Protein AF-A0A0U2Z1P7-F1 (afdb_monomer_lite)

Foldseek 3Di:
DDDPPPDPPVVVVVVVVVVVVVVVVVVVVLVVCCVVVPPDPDPCVVVVVVVVVVCCVVVVVVVVVVVVVVVVVVVVVVVVVVVVVVVVVVVVVVVVLLVVLVVVLVVQLVCVVVVNHLLNVLLVQLVCQQQDWDWFFDPDPDDDRDTDIDGNLRCLQDPVSVVRCVVVPLEDQPDDPDDDDDDDDDDPRHSLVSNLVSLVSLLVSLVSCLVSVPACVSCVVSLVSLVVVCCVAAVDPPHHPSNNVSCVNRRPSVVSSCCSSVVRDNHD

Structure (mmCIF, N/CA/C/O backbone):
data_AF-A0A0U2Z1P7-F1
#
_entry.id   AF-A0A0U2Z1P7-F1
#
loop_
_atom_site.group_PDB
_atom_site.id
_atom_site.type_symbol
_atom_site.label_atom_id
_atom_site.label_alt_id
_atom_site.label_comp_id
_atom_site.label_asym_id
_atom_site.label_entity_id
_atom_site.label_seq_id
_atom_site.pdbx_PDB_ins_code
_atom_site.Cartn_x
_atom_site.Cartn_y
_atom_site.Cartn_z
_atom_site.occupancy
_atom_site.B_iso_or_equiv
_atom_site.auth_seq_id
_atom_site.auth_comp_id
_atom_site.auth_asym_id
_atom_site.auth_atom_id
_atom_site.pdbx_PDB_model_num
ATOM 1 N N . MET A 1 1 ? 0.439 -9.731 -33.613 1.00 34.25 1 MET A N 1
ATOM 2 C CA . MET A 1 1 ? 0.952 -8.884 -34.713 1.00 34.25 1 MET A CA 1
ATOM 3 C C . MET A 1 1 ? 2.460 -8.730 -34.516 1.00 34.25 1 MET A C 1
ATOM 5 O O . MET A 1 1 ? 2.895 -7.867 -33.771 1.00 34.25 1 MET A O 1
ATOM 9 N N . HIS A 1 2 ? 3.248 -9.658 -35.068 1.00 35.94 2 HIS A N 1
ATOM 10 C CA . HIS A 1 2 ? 4.711 -9.683 -34.935 1.00 35.94 2 HIS A CA 1
ATOM 11 C C . HIS A 1 2 ? 5.318 -8.756 -35.993 1.00 35.94 2 HIS A C 1
ATOM 13 O O . HIS A 1 2 ? 5.358 -9.098 -37.174 1.00 35.94 2 HIS A O 1
ATOM 19 N N . THR A 1 3 ? 5.771 -7.568 -35.601 1.00 44.25 3 THR A N 1
ATOM 20 C CA . THR A 1 3 ? 6.549 -6.711 -36.497 1.00 44.25 3 THR A CA 1
ATOM 21 C C . THR A 1 3 ? 7.978 -7.244 -36.561 1.00 44.25 3 THR A C 1
ATOM 23 O O . THR A 1 3 ? 8.744 -7.211 -35.601 1.00 44.25 3 THR A O 1
ATOM 26 N N . SER A 1 4 ? 8.316 -7.801 -37.723 1.00 42.75 4 SER A N 1
ATOM 27 C CA . SER A 1 4 ? 9.652 -8.259 -38.096 1.00 42.75 4 SER A CA 1
ATOM 28 C C . SER A 1 4 ? 10.678 -7.137 -37.902 1.00 42.75 4 SER A C 1
ATOM 30 O O . SER A 1 4 ? 10.794 -6.230 -38.731 1.00 42.75 4 SER A O 1
ATOM 32 N N . LYS A 1 5 ? 11.453 -7.219 -36.817 1.00 48.31 5 LYS A N 1
ATOM 33 C CA . LYS A 1 5 ? 12.640 -6.402 -36.542 1.00 48.31 5 LYS A CA 1
ATOM 34 C C . LYS A 1 5 ? 13.689 -6.762 -37.604 1.00 48.31 5 LYS A C 1
ATOM 36 O O . LYS A 1 5 ? 14.467 -7.689 -37.421 1.00 48.31 5 LYS A O 1
ATOM 41 N N . LYS A 1 6 ? 13.661 -6.102 -38.771 1.00 52.00 6 LYS A N 1
ATOM 42 C CA . LYS A 1 6 ? 14.689 -6.293 -39.809 1.00 52.00 6 LYS A CA 1
ATOM 43 C C . LYS A 1 6 ? 16.052 -6.009 -39.178 1.00 52.00 6 LYS A C 1
ATOM 45 O O . LYS A 1 6 ? 16.307 -4.897 -38.715 1.00 52.00 6 LYS A O 1
ATOM 50 N N . ASN A 1 7 ? 16.892 -7.038 -39.134 1.00 52.28 7 ASN A N 1
ATOM 51 C CA . ASN A 1 7 ? 18.224 -7.001 -38.552 1.00 52.28 7 ASN A CA 1
ATOM 52 C C . ASN A 1 7 ? 19.032 -5.870 -39.215 1.00 52.28 7 ASN A C 1
ATOM 54 O O . ASN A 1 7 ? 19.377 -5.961 -40.391 1.00 52.28 7 ASN A O 1
ATOM 58 N N . LYS A 1 8 ? 19.337 -4.798 -38.471 1.00 56.84 8 LYS A N 1
ATOM 59 C CA . LYS A 1 8 ? 20.247 -3.728 -38.927 1.00 56.84 8 LYS A CA 1
ATOM 60 C C . LYS A 1 8 ? 21.719 -4.175 -38.931 1.00 56.84 8 LYS A C 1
ATOM 62 O O . LYS A 1 8 ? 22.536 -3.598 -39.638 1.00 56.84 8 LYS A O 1
ATOM 67 N N . LEU A 1 9 ? 22.025 -5.244 -38.192 1.00 55.97 9 LEU A N 1
ATOM 68 C CA . LEU A 1 9 ? 23.346 -5.861 -38.069 1.00 55.97 9 LEU A CA 1
ATOM 69 C C . LEU A 1 9 ? 23.951 -6.353 -39.409 1.00 55.97 9 LEU A C 1
ATOM 71 O O . LEU A 1 9 ? 25.072 -5.957 -39.712 1.00 55.97 9 LEU A O 1
ATOM 75 N N . PRO A 1 10 ? 23.253 -7.138 -40.264 1.00 63.81 10 PRO A N 1
ATOM 76 C CA . PRO A 1 10 ? 23.793 -7.568 -41.556 1.00 63.81 10 PRO A CA 1
ATOM 77 C C . PRO A 1 10 ? 24.044 -6.400 -42.512 1.00 63.81 10 PRO A C 1
ATOM 79 O O . PRO A 1 10 ? 25.010 -6.434 -43.261 1.00 63.81 10 PRO A O 1
ATOM 82 N N . MET A 1 11 ? 23.229 -5.343 -42.472 1.00 64.06 11 MET A N 1
ATOM 83 C CA . MET A 1 11 ? 23.399 -4.192 -43.364 1.00 64.06 11 MET A CA 1
ATOM 84 C C . MET A 1 11 ? 24.689 -3.421 -43.053 1.00 64.06 11 MET A C 1
ATOM 86 O O . MET A 1 11 ? 25.391 -3.026 -43.977 1.00 64.06 11 MET A O 1
ATOM 90 N N . PHE A 1 12 ? 25.047 -3.277 -41.774 1.00 69.44 12 PHE A N 1
ATOM 91 C CA . PHE A 1 12 ? 26.315 -2.667 -41.371 1.00 69.44 12 PHE A CA 1
ATOM 92 C C . PHE A 1 12 ? 27.528 -3.480 -41.852 1.00 69.44 12 PHE A C 1
ATOM 94 O O . PHE A 1 12 ? 28.430 -2.913 -42.461 1.00 69.44 12 PHE A O 1
ATOM 101 N N . PHE A 1 13 ? 27.532 -4.804 -41.653 1.00 75.12 13 PHE A N 1
ATOM 102 C CA . PHE A 1 13 ? 28.635 -5.663 -42.111 1.00 75.12 13 PHE A CA 1
ATOM 103 C C . PHE A 1 13 ? 28.749 -5.733 -43.638 1.00 75.12 13 PHE A C 1
ATOM 105 O O . PHE A 1 13 ? 29.859 -5.791 -44.160 1.00 75.12 13 PHE A O 1
ATOM 112 N N . ILE A 1 14 ? 27.627 -5.670 -44.359 1.00 78.38 14 ILE A N 1
ATOM 113 C CA . ILE A 1 14 ? 27.618 -5.599 -45.825 1.00 78.38 14 ILE A CA 1
ATOM 114 C C . ILE A 1 14 ? 28.214 -4.272 -46.303 1.00 78.38 14 ILE A C 1
ATOM 116 O O . ILE A 1 14 ? 29.050 -4.274 -47.201 1.00 78.38 14 ILE A O 1
ATOM 120 N N . VAL A 1 15 ? 27.833 -3.146 -45.690 1.00 78.12 15 VAL A N 1
ATOM 121 C CA . VAL A 1 15 ? 28.388 -1.825 -46.034 1.00 78.12 15 VAL A CA 1
ATOM 122 C C . VAL A 1 15 ? 29.878 -1.758 -45.699 1.00 78.12 15 VAL A C 1
ATOM 124 O O . VAL A 1 15 ? 30.668 -1.315 -46.529 1.00 78.12 15 VAL A O 1
ATOM 127 N N . LEU A 1 16 ? 30.286 -2.257 -44.530 1.00 75.75 16 LEU A N 1
ATOM 128 C CA . LEU A 1 16 ? 31.691 -2.309 -44.128 1.00 75.75 16 LEU A CA 1
ATOM 129 C C . LEU A 1 16 ? 32.516 -3.190 -45.079 1.00 75.75 16 LEU A C 1
ATOM 131 O O . LEU A 1 16 ? 33.565 -2.765 -45.559 1.00 75.75 16 LEU A O 1
ATOM 135 N N . GLY A 1 17 ? 32.015 -4.385 -45.404 1.00 81.81 17 GLY A N 1
ATOM 136 C CA . GLY A 1 17 ? 32.639 -5.286 -46.371 1.00 81.81 17 GLY A CA 1
ATOM 137 C C . GLY A 1 17 ? 32.741 -4.667 -47.766 1.00 81.81 17 GLY A C 1
ATOM 138 O O . GLY A 1 17 ? 33.786 -4.773 -48.404 1.00 81.81 17 GLY A O 1
ATOM 139 N N . ALA A 1 18 ? 31.706 -3.954 -48.219 1.00 82.19 18 ALA A N 1
ATOM 140 C CA . ALA A 1 18 ? 31.723 -3.245 -49.495 1.00 82.19 18 ALA A CA 1
ATOM 141 C C . ALA A 1 18 ? 32.783 -2.131 -49.525 1.00 82.19 18 ALA A C 1
ATOM 143 O O . ALA A 1 18 ? 33.504 -2.017 -50.513 1.00 82.19 18 ALA A O 1
ATOM 144 N N . ILE A 1 19 ? 32.932 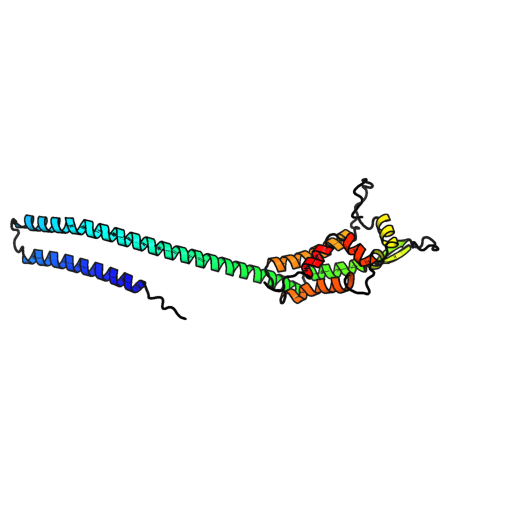-1.361 -48.440 1.00 81.00 19 ILE A N 1
ATOM 145 C CA . ILE A 1 19 ? 33.952 -0.305 -48.330 1.00 81.00 19 ILE A CA 1
ATOM 146 C C . ILE A 1 19 ? 35.364 -0.902 -48.364 1.00 81.00 19 ILE A C 1
ATOM 148 O O . ILE A 1 19 ? 36.207 -0.426 -49.122 1.00 81.00 19 ILE A O 1
ATOM 152 N N . VAL A 1 20 ? 35.620 -1.967 -47.595 1.00 81.94 20 VAL A N 1
ATOM 153 C CA . VAL A 1 20 ? 36.931 -2.646 -47.574 1.00 81.94 20 VAL A CA 1
ATOM 154 C C . VAL A 1 20 ? 37.264 -3.245 -48.941 1.00 81.94 20 VAL A C 1
ATOM 156 O O . VAL A 1 20 ? 38.385 -3.097 -49.424 1.00 81.94 20 VAL A O 1
ATOM 159 N N . THR A 1 21 ? 36.284 -3.871 -49.598 1.00 84.19 21 THR A N 1
ATOM 160 C CA . THR A 1 21 ? 36.467 -4.452 -50.936 1.00 84.19 21 THR A CA 1
ATOM 161 C C . THR A 1 21 ? 36.747 -3.365 -51.970 1.00 84.19 21 THR A C 1
ATOM 163 O O . THR A 1 21 ? 37.675 -3.501 -52.761 1.00 84.19 21 THR A O 1
ATOM 166 N N . LEU A 1 22 ? 36.002 -2.256 -51.933 1.00 84.88 22 LEU A N 1
ATOM 167 C CA . LEU A 1 22 ? 36.210 -1.115 -52.824 1.00 84.88 22 LEU A CA 1
ATOM 168 C C . LEU A 1 22 ? 37.602 -0.497 -52.634 1.00 84.88 22 LEU A C 1
ATOM 170 O O . LEU A 1 22 ? 38.285 -0.229 -53.620 1.00 84.88 22 LEU A O 1
ATOM 174 N N . ALA A 1 23 ? 38.045 -0.324 -51.385 1.00 80.50 23 ALA A N 1
ATOM 175 C CA . ALA A 1 23 ? 39.384 0.172 -51.074 1.00 80.50 23 ALA A CA 1
ATOM 176 C C . ALA A 1 23 ? 40.476 -0.786 -51.580 1.00 80.50 23 ALA A C 1
ATOM 178 O O . ALA A 1 23 ? 41.434 -0.347 -52.212 1.00 80.50 23 ALA A O 1
ATOM 179 N N . GLY A 1 24 ? 40.306 -2.096 -51.372 1.00 83.88 24 GLY A N 1
ATOM 180 C CA . GLY A 1 24 ? 41.229 -3.115 -51.876 1.00 83.88 24 GLY A CA 1
ATOM 181 C C . GLY A 1 24 ? 41.316 -3.139 -53.404 1.00 83.88 24 GLY A C 1
ATOM 182 O O . GLY A 1 24 ? 42.415 -3.178 -53.953 1.00 83.88 24 GLY A O 1
ATOM 183 N N . VAL A 1 25 ? 40.175 -3.046 -54.097 1.00 86.25 25 VAL A N 1
ATOM 184 C CA . VAL A 1 25 ? 40.115 -2.965 -55.566 1.00 86.25 25 VAL A CA 1
ATOM 185 C C . VAL A 1 25 ? 40.784 -1.688 -56.070 1.00 86.25 25 VAL A C 1
ATOM 187 O O . VAL A 1 25 ? 41.563 -1.753 -57.016 1.00 86.25 25 VAL A O 1
ATOM 190 N N . ALA A 1 26 ? 40.539 -0.541 -55.431 1.00 80.69 26 ALA A N 1
ATOM 191 C CA . ALA A 1 26 ? 41.175 0.719 -55.806 1.00 80.69 26 ALA A CA 1
ATOM 192 C C . ALA A 1 26 ? 42.705 0.650 -55.664 1.00 80.69 26 ALA A C 1
ATOM 194 O O . ALA A 1 26 ? 43.420 1.017 -56.594 1.00 80.69 26 ALA A O 1
ATOM 195 N N . ILE A 1 27 ? 43.211 0.110 -54.549 1.00 83.12 27 ILE A N 1
ATOM 196 C CA . ILE A 1 27 ? 44.653 -0.090 -54.329 1.00 83.12 27 ILE A CA 1
ATOM 197 C C . ILE A 1 27 ? 45.231 -1.045 -55.379 1.00 83.12 27 ILE A C 1
ATOM 199 O O . ILE A 1 27 ? 46.258 -0.744 -55.985 1.00 83.12 27 ILE A O 1
ATOM 203 N N . PHE A 1 28 ? 44.561 -2.172 -55.636 1.00 85.25 28 PHE A N 1
ATOM 204 C CA . PHE A 1 28 ? 44.998 -3.148 -56.634 1.00 85.25 28 PHE A CA 1
ATOM 205 C C . PHE A 1 28 ? 45.070 -2.545 -58.041 1.00 85.25 28 PHE A C 1
ATOM 207 O O . PHE A 1 28 ? 46.060 -2.747 -58.739 1.00 85.25 28 PHE A O 1
ATOM 214 N N . LEU A 1 29 ? 44.060 -1.768 -58.444 1.00 82.00 29 LEU A N 1
ATOM 215 C CA . LEU A 1 29 ? 44.040 -1.083 -59.738 1.00 82.00 29 LEU A CA 1
ATOM 216 C C . LEU A 1 29 ? 45.180 -0.067 -59.862 1.00 82.00 29 LEU A C 1
ATOM 218 O O . LEU A 1 29 ? 45.827 -0.027 -60.903 1.00 82.00 29 LEU A O 1
ATOM 222 N N . VAL A 1 30 ? 45.467 0.707 -58.809 1.00 79.38 30 VAL A N 1
ATOM 223 C CA . VAL A 1 30 ? 46.588 1.664 -58.805 1.00 79.38 30 VAL A CA 1
ATOM 224 C C . VAL A 1 30 ? 47.928 0.942 -58.958 1.00 79.38 30 VAL A C 1
ATOM 226 O O . VAL A 1 30 ? 48.736 1.340 -59.795 1.00 79.38 30 VAL A O 1
ATOM 229 N N . VAL A 1 31 ? 48.149 -0.147 -58.212 1.00 81.06 31 VAL A N 1
ATOM 230 C CA . VAL A 1 31 ? 49.377 -0.957 -58.312 1.00 81.06 31 VAL A CA 1
ATOM 231 C C . VAL A 1 31 ? 49.504 -1.595 -59.698 1.00 81.06 31 VAL A C 1
ATOM 233 O O . VAL A 1 31 ? 50.568 -1.529 -60.306 1.00 81.06 31 VAL A O 1
ATOM 236 N N . LEU A 1 32 ? 48.418 -2.159 -60.234 1.00 81.88 32 LEU A N 1
ATOM 237 C CA . LEU A 1 32 ? 48.398 -2.772 -61.561 1.00 81.88 32 LEU A CA 1
ATOM 238 C C . LEU A 1 32 ? 48.695 -1.747 -62.663 1.00 81.88 32 LEU A C 1
ATOM 240 O O . LEU A 1 32 ? 49.530 -2.002 -63.529 1.00 81.88 32 LEU A O 1
ATOM 244 N N . MET A 1 33 ? 48.042 -0.581 -62.628 1.00 76.50 33 MET A N 1
ATOM 245 C CA . MET A 1 33 ? 48.290 0.496 -63.589 1.00 76.50 33 MET A CA 1
ATOM 246 C C . MET A 1 33 ? 49.728 1.007 -63.503 1.00 76.50 33 MET A C 1
ATOM 248 O O . MET A 1 33 ? 50.349 1.228 -64.542 1.00 76.50 33 MET A O 1
ATOM 252 N N . TYR A 1 34 ? 50.275 1.140 -62.293 1.00 74.19 34 TYR A N 1
ATOM 253 C CA . TYR A 1 34 ? 51.674 1.508 -62.090 1.00 74.19 34 TYR A CA 1
ATOM 254 C C . TYR A 1 34 ? 52.624 0.476 -62.721 1.00 74.19 34 TYR A C 1
ATOM 256 O O . TYR A 1 34 ? 53.466 0.844 -63.538 1.00 74.19 34 TYR A O 1
ATOM 264 N N . SER A 1 35 ? 52.435 -0.818 -62.438 1.00 74.62 35 SER A N 1
ATOM 265 C CA . SER A 1 35 ? 53.278 -1.901 -62.970 1.00 74.62 35 SER A CA 1
ATOM 266 C C . SER A 1 35 ? 53.174 -2.099 -64.488 1.00 74.62 35 SER A C 1
ATOM 268 O O . SER A 1 35 ? 54.143 -2.526 -65.111 1.00 74.62 35 SER A O 1
ATOM 270 N N . LEU A 1 36 ? 52.018 -1.812 -65.098 1.00 73.00 36 LEU A N 1
ATOM 271 C CA . LEU A 1 36 ? 51.836 -1.898 -66.554 1.00 73.00 36 LEU A CA 1
ATOM 272 C C . LEU A 1 36 ? 52.398 -0.679 -67.298 1.00 73.00 36 LEU A C 1
ATOM 274 O O . LEU A 1 36 ? 52.797 -0.808 -68.452 1.00 73.00 36 LEU A O 1
ATOM 278 N N . THR A 1 37 ? 52.422 0.491 -66.654 1.00 69.19 37 THR A N 1
ATOM 279 C CA . THR A 1 37 ? 52.842 1.757 -67.284 1.00 69.19 37 THR A CA 1
ATOM 280 C C . THR A 1 37 ? 54.339 2.026 -67.110 1.00 69.19 37 THR A C 1
ATOM 282 O O . THR A 1 37 ? 54.961 2.607 -67.997 1.00 69.19 37 THR A O 1
ATOM 285 N N . PHE A 1 38 ? 54.939 1.584 -66.000 1.00 65.19 38 PHE A N 1
ATOM 286 C CA . PHE A 1 38 ? 56.345 1.830 -65.671 1.00 65.19 38 PHE A CA 1
ATOM 287 C C . PHE A 1 38 ? 57.103 0.503 -65.513 1.00 65.19 38 PHE A C 1
ATOM 289 O O . PHE A 1 38 ? 57.069 -0.118 -64.454 1.00 65.19 38 PHE A O 1
ATOM 296 N N . GLN A 1 39 ? 57.791 0.062 -66.574 1.00 62.00 39 GLN A N 1
ATOM 297 C CA . GLN A 1 39 ? 58.692 -1.107 -66.538 1.00 62.00 39 GLN A CA 1
ATOM 298 C C . GLN A 1 39 ? 60.172 -0.732 -66.304 1.00 62.00 39 GLN A C 1
ATOM 300 O O . GLN A 1 39 ? 60.952 -1.586 -65.896 1.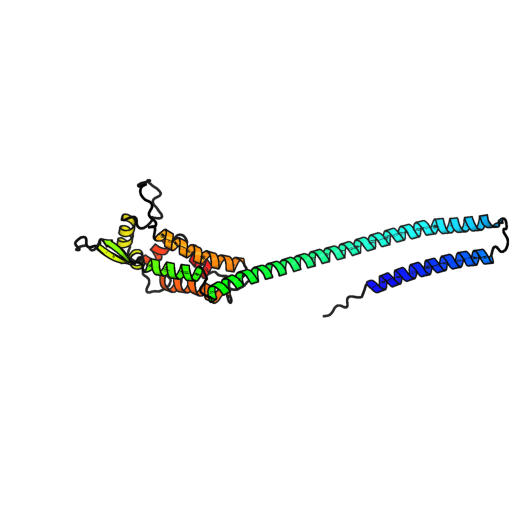00 62.00 39 GLN A O 1
ATOM 305 N N . GLU A 1 40 ? 60.548 0.543 -66.461 1.00 57.00 40 GLU A N 1
ATOM 306 C CA . GLU A 1 40 ? 61.853 1.106 -66.069 1.00 57.00 40 GLU A CA 1
ATOM 307 C C . GLU A 1 40 ? 61.660 2.460 -65.352 1.00 57.00 40 GLU A C 1
ATOM 309 O O . GLU A 1 40 ? 60.657 3.146 -65.579 1.00 57.00 40 GLU A O 1
ATOM 314 N N . LEU A 1 41 ? 62.609 2.861 -64.487 1.00 54.41 41 LEU A N 1
ATOM 315 C CA . LEU A 1 41 ? 62.601 4.144 -63.757 1.00 54.41 41 LEU A CA 1
ATOM 316 C C . LEU A 1 41 ? 62.762 5.348 -64.722 1.00 54.41 41 LEU A C 1
ATOM 318 O O . LEU A 1 41 ? 63.828 5.944 -64.826 1.00 54.41 41 LEU A O 1
ATOM 322 N N . SER A 1 42 ? 61.709 5.695 -65.463 1.00 55.31 42 SER A N 1
ATOM 323 C CA . SER A 1 42 ? 61.657 6.821 -66.414 1.00 55.31 42 SER A CA 1
ATOM 324 C C . SER A 1 42 ? 61.261 8.148 -65.739 1.00 55.31 42 SER A C 1
ATOM 326 O O . SER A 1 42 ? 60.475 8.149 -64.798 1.00 55.31 42 SER A O 1
ATOM 328 N N . GLU A 1 43 ? 61.695 9.300 -66.265 1.00 57.16 43 GLU A N 1
ATOM 329 C CA . GLU A 1 43 ? 61.322 10.667 -65.821 1.00 57.16 43 GLU A CA 1
ATOM 330 C C . GLU A 1 43 ? 59.799 10.956 -65.774 1.00 57.16 43 GLU A C 1
ATOM 332 O O . GLU A 1 43 ? 59.359 11.951 -65.206 1.00 57.16 43 GLU A O 1
ATOM 337 N N . ASN A 1 44 ? 58.952 10.072 -66.313 1.00 63.34 44 ASN A N 1
ATOM 338 C CA . ASN A 1 44 ? 57.494 10.232 -66.353 1.00 63.34 44 ASN A CA 1
ATOM 339 C C . ASN A 1 44 ? 56.755 9.938 -65.025 1.00 63.34 44 ASN A C 1
ATOM 341 O O . ASN A 1 44 ? 55.530 10.084 -64.973 1.00 63.34 44 ASN A O 1
ATOM 345 N N . HIS A 1 45 ? 57.459 9.550 -63.953 1.00 69.25 45 HIS A N 1
ATOM 346 C CA . HIS A 1 45 ? 56.849 9.291 -62.636 1.00 69.25 45 HIS A CA 1
ATOM 347 C C . HIS A 1 45 ? 56.192 10.546 -62.034 1.00 69.25 45 HIS A C 1
ATOM 349 O O . HIS A 1 45 ? 55.177 10.439 -61.348 1.00 69.25 45 HIS A O 1
ATOM 355 N N . GLU A 1 46 ? 56.711 11.740 -62.340 1.00 74.44 46 GLU A N 1
ATOM 356 C CA . GLU A 1 46 ? 56.182 13.007 -61.820 1.00 74.44 46 GLU A CA 1
ATOM 357 C C . GLU A 1 46 ? 54.747 13.284 -62.302 1.00 74.44 46 GLU A C 1
ATOM 359 O O . GLU A 1 46 ? 53.892 13.698 -61.522 1.00 74.44 46 GLU A O 1
ATOM 364 N N . ARG A 1 47 ? 54.426 12.960 -63.563 1.00 72.94 47 ARG A N 1
ATOM 365 C CA . ARG A 1 47 ? 53.060 13.109 -64.104 1.00 72.94 47 ARG A CA 1
ATOM 366 C C . ARG A 1 47 ? 52.071 12.141 -63.457 1.00 72.94 47 ARG A C 1
ATOM 368 O O . ARG A 1 47 ? 50.902 12.480 -63.282 1.00 72.94 47 ARG A O 1
ATOM 375 N N . PHE A 1 48 ? 52.531 10.944 -63.097 1.00 75.19 48 PHE A N 1
ATOM 376 C CA . PHE A 1 48 ? 51.706 9.964 -62.393 1.00 75.19 48 PHE A CA 1
ATOM 377 C C . PHE A 1 48 ? 51.463 10.376 -60.936 1.00 75.19 48 PHE A C 1
ATOM 379 O O . PHE A 1 48 ? 50.340 10.255 -60.450 1.00 75.19 48 PHE A O 1
ATOM 386 N N . ALA A 1 49 ? 52.475 10.942 -60.270 1.00 76.19 49 ALA A N 1
ATOM 387 C CA . ALA A 1 49 ? 52.314 11.553 -58.953 1.00 76.19 49 ALA A CA 1
ATOM 388 C C . ALA A 1 49 ? 51.296 12.709 -58.991 1.00 76.19 49 ALA A C 1
ATOM 390 O O . ALA A 1 49 ? 50.349 12.702 -58.214 1.00 76.19 49 ALA A O 1
ATOM 391 N N . GLN A 1 50 ? 51.392 13.614 -59.973 1.00 80.19 50 GLN A N 1
ATOM 392 C CA . GLN A 1 50 ? 50.431 14.714 -60.162 1.00 80.19 50 GLN A CA 1
ATOM 393 C C . GLN A 1 50 ? 48.994 14.226 -60.427 1.00 80.19 50 GLN A C 1
ATOM 395 O O . GLN A 1 50 ? 48.029 14.831 -59.959 1.00 80.19 50 GLN A O 1
ATOM 400 N N . PHE A 1 51 ? 48.825 13.118 -61.158 1.00 78.44 51 PHE A N 1
ATOM 401 C CA . PHE A 1 51 ? 47.518 12.480 -61.345 1.00 78.44 51 PHE A CA 1
ATOM 402 C C . PHE A 1 51 ? 46.965 11.925 -60.024 1.00 78.44 51 PHE A C 1
ATOM 404 O O . PHE A 1 51 ? 45.796 12.146 -59.701 1.00 78.44 51 PHE A O 1
ATOM 411 N N . GLY A 1 52 ? 47.812 11.246 -59.245 1.00 77.00 52 GLY A N 1
ATOM 412 C CA . GLY A 1 52 ? 47.479 10.781 -57.900 1.00 77.00 52 GLY A CA 1
ATOM 413 C C . GLY A 1 52 ? 47.083 11.928 -56.969 1.00 77.00 52 GLY A C 1
ATOM 414 O O . GLY A 1 52 ? 46.078 11.816 -56.270 1.00 77.00 52 GLY A O 1
ATOM 415 N N . ASP A 1 53 ? 47.796 13.053 -57.029 1.00 80.69 53 ASP A N 1
ATOM 416 C CA . ASP A 1 53 ? 47.510 14.256 -56.241 1.00 80.69 53 ASP A CA 1
ATOM 417 C C . ASP A 1 53 ? 46.184 14.915 -56.642 1.00 80.69 53 ASP A C 1
ATOM 419 O O . ASP A 1 53 ? 45.426 15.349 -55.776 1.00 80.69 53 ASP A O 1
ATOM 423 N N . TYR A 1 54 ? 45.843 14.942 -57.935 1.00 80.38 54 TYR A N 1
ATOM 424 C CA . TYR A 1 54 ? 44.546 15.439 -58.408 1.00 80.38 54 TYR A CA 1
ATOM 425 C C . TYR A 1 54 ? 43.383 14.566 -57.913 1.00 80.38 54 TYR A C 1
ATOM 427 O O . TYR A 1 54 ? 42.411 15.073 -57.346 1.00 80.38 54 TYR A O 1
ATOM 435 N N . PHE A 1 55 ? 43.492 13.243 -58.081 1.00 78.00 55 PHE A N 1
ATOM 436 C CA . PHE A 1 55 ? 42.471 12.309 -57.600 1.00 78.00 55 PHE A CA 1
ATOM 437 C C . PHE A 1 55 ? 42.374 12.316 -56.074 1.00 78.00 55 PHE A C 1
ATOM 439 O O . PHE A 1 55 ? 41.268 12.365 -55.541 1.00 78.00 55 PHE A O 1
ATOM 446 N N . GLY A 1 56 ? 43.504 12.339 -55.367 1.00 78.38 56 GLY A N 1
ATOM 447 C CA . GLY A 1 56 ? 43.558 12.478 -53.914 1.00 78.38 56 GLY A CA 1
ATOM 448 C C . GLY A 1 56 ? 42.949 13.797 -53.437 1.00 78.38 56 GLY A C 1
ATOM 449 O O . GLY A 1 56 ? 42.163 13.802 -52.492 1.00 78.38 56 GLY A O 1
ATOM 450 N N . GLY A 1 57 ? 43.223 14.900 -54.135 1.00 78.88 57 GLY A N 1
ATOM 451 C CA . GLY A 1 57 ? 42.686 16.228 -53.837 1.00 78.88 57 GLY A CA 1
ATOM 452 C C . GLY A 1 57 ? 41.165 16.334 -53.978 1.00 78.88 57 GLY A C 1
ATOM 453 O O . GLY A 1 57 ? 40.545 17.088 -53.234 1.00 78.88 57 GLY A O 1
ATOM 454 N N . ILE A 1 58 ? 40.547 15.555 -54.873 1.00 82.31 58 ILE A N 1
ATOM 455 C CA . ILE A 1 58 ? 39.082 15.499 -55.042 1.00 82.31 58 ILE A CA 1
ATOM 456 C C . ILE A 1 58 ? 38.451 14.463 -54.109 1.00 82.31 58 ILE A C 1
ATOM 458 O O . ILE A 1 58 ? 37.421 14.719 -53.480 1.00 82.31 58 ILE A O 1
ATOM 462 N N . LEU A 1 59 ? 39.062 13.283 -54.008 1.00 80.38 59 LEU A N 1
ATOM 463 C CA . LEU A 1 59 ? 38.506 12.165 -53.257 1.00 80.38 59 LEU A CA 1
ATOM 464 C C . LEU A 1 59 ? 38.537 12.437 -51.750 1.00 80.38 59 LEU A C 1
ATOM 466 O O . LEU A 1 59 ? 37.587 12.093 -51.051 1.00 80.38 59 LEU A O 1
ATOM 470 N N . ASN A 1 60 ? 39.583 13.094 -51.246 1.00 80.38 60 ASN A N 1
ATOM 471 C CA . ASN A 1 60 ? 39.761 13.308 -49.813 1.00 80.38 60 ASN A CA 1
ATOM 472 C C . ASN A 1 60 ? 38.678 14.233 -49.202 1.00 80.38 60 ASN A C 1
ATOM 474 O O . ASN A 1 60 ? 38.080 13.849 -48.192 1.00 80.38 60 ASN A O 1
ATOM 478 N N . PRO A 1 61 ? 38.300 15.375 -49.816 1.00 85.62 61 PRO A N 1
ATOM 479 C CA . PRO A 1 61 ? 37.133 16.154 -49.390 1.00 85.62 61 PRO A CA 1
ATOM 480 C C . PRO A 1 61 ? 35.802 15.395 -49.486 1.00 85.62 61 PRO A C 1
ATOM 482 O O . PRO A 1 61 ? 34.976 15.508 -48.579 1.00 85.62 61 PRO A O 1
ATOM 485 N N . ILE A 1 62 ? 35.592 14.591 -50.538 1.00 83.00 62 ILE A N 1
ATOM 486 C CA . ILE A 1 62 ? 34.359 13.798 -50.707 1.00 83.00 62 ILE A CA 1
ATOM 487 C C . ILE A 1 62 ? 34.238 12.740 -49.604 1.00 83.00 62 ILE A C 1
ATOM 489 O O . ILE A 1 62 ? 33.188 12.622 -48.969 1.00 83.00 62 ILE A O 1
ATOM 493 N N . LEU A 1 63 ? 35.316 12.000 -49.334 1.00 83.69 63 LEU A N 1
ATOM 494 C CA . LEU A 1 63 ? 35.365 11.003 -48.263 1.00 83.69 63 LEU A CA 1
ATOM 495 C C . LEU A 1 63 ? 35.228 11.650 -46.881 1.00 83.69 63 LEU A C 1
ATOM 497 O O . LEU A 1 63 ? 34.531 11.112 -46.019 1.00 83.69 63 LEU A O 1
ATOM 501 N N . SER A 1 64 ? 35.831 12.823 -46.678 1.00 85.12 64 SER A N 1
ATOM 502 C CA . SER A 1 64 ? 35.694 13.590 -45.434 1.00 85.12 64 SER A CA 1
ATOM 503 C C . SER A 1 64 ? 34.243 14.015 -45.200 1.00 85.12 64 SER A C 1
ATOM 505 O O . SER A 1 64 ? 33.703 13.800 -44.116 1.00 85.12 64 SER A O 1
ATOM 507 N N . PHE A 1 65 ? 33.567 14.539 -46.227 1.00 86.94 65 PHE A N 1
ATOM 508 C CA . PHE A 1 65 ? 32.150 14.891 -46.140 1.00 86.94 65 PHE A CA 1
ATOM 509 C C . PHE A 1 65 ? 31.269 13.664 -45.871 1.00 86.94 65 PHE A C 1
ATOM 511 O O . PHE A 1 65 ? 30.421 13.696 -44.977 1.00 86.94 65 PHE A O 1
ATOM 518 N N . LEU A 1 66 ? 31.512 12.556 -46.579 1.00 83.69 66 LEU A N 1
ATOM 519 C CA . LEU A 1 66 ? 30.802 11.297 -46.353 1.00 83.69 66 LEU A CA 1
ATOM 520 C C . LEU A 1 66 ? 30.987 10.799 -44.913 1.00 83.69 66 LEU A C 1
ATOM 522 O O . LEU A 1 66 ? 30.025 10.362 -44.285 1.00 83.69 66 LEU A O 1
ATOM 526 N N . THR A 1 67 ? 32.197 10.922 -44.366 1.00 89.62 67 THR A N 1
ATOM 527 C CA . THR A 1 67 ? 32.501 10.560 -42.975 1.00 89.62 67 THR A CA 1
ATOM 528 C C . THR A 1 67 ? 31.682 11.392 -41.992 1.00 89.62 67 THR A C 1
ATOM 530 O O . THR A 1 67 ? 31.105 10.829 -41.063 1.00 89.62 67 THR A O 1
ATOM 533 N N . ILE A 1 68 ? 31.556 12.706 -42.212 1.00 91.50 68 ILE A N 1
ATOM 534 C CA . ILE A 1 68 ? 30.716 13.574 -41.372 1.00 91.50 68 ILE A CA 1
ATOM 535 C C . ILE A 1 68 ? 29.249 13.137 -41.449 1.00 91.50 68 ILE A C 1
ATOM 537 O O . ILE A 1 68 ? 28.604 12.995 -40.412 1.00 91.50 68 ILE A O 1
ATOM 541 N N . VAL A 1 69 ? 28.721 12.869 -42.648 1.00 85.56 69 VAL A N 1
ATOM 542 C CA . VAL A 1 69 ? 27.332 12.408 -42.827 1.00 85.56 69 VAL A CA 1
ATOM 543 C C . VAL A 1 69 ? 27.092 11.074 -42.112 1.00 85.56 69 VAL A C 1
ATOM 545 O O . VAL A 1 69 ? 26.094 10.927 -41.404 1.00 85.56 69 VAL A O 1
ATOM 548 N N . LEU A 1 70 ? 28.017 10.118 -42.239 1.00 86.00 70 LEU A N 1
ATOM 549 C CA . LEU A 1 70 ? 27.945 8.827 -41.550 1.00 86.00 70 LEU A CA 1
ATOM 550 C C . LEU A 1 70 ? 28.027 8.983 -40.028 1.00 86.00 70 LEU A C 1
ATOM 552 O O . LEU A 1 70 ? 27.289 8.312 -39.301 1.00 86.00 70 LEU A O 1
ATOM 556 N N . LEU A 1 71 ? 28.880 9.884 -39.537 1.00 90.69 71 LEU A N 1
ATOM 557 C CA . LEU A 1 71 ? 29.005 10.187 -38.115 1.00 90.69 71 LEU A CA 1
ATOM 558 C C . LEU A 1 71 ? 27.717 10.814 -37.570 1.00 90.69 71 LEU A C 1
ATOM 560 O O . LEU A 1 71 ? 27.204 10.359 -36.551 1.00 90.69 71 LEU A O 1
ATOM 564 N N . VAL A 1 72 ? 27.148 11.800 -38.270 1.00 91.31 72 VAL A N 1
ATOM 565 C CA . VAL A 1 72 ? 25.868 12.430 -37.903 1.00 91.31 72 VAL A CA 1
ATOM 566 C C . VAL A 1 72 ? 24.736 11.403 -37.908 1.00 91.31 72 VAL A C 1
ATOM 568 O O . VAL A 1 72 ? 23.955 11.353 -36.958 1.00 91.31 72 VAL A O 1
ATOM 571 N N . GLY A 1 73 ? 24.670 10.536 -38.922 1.00 86.06 73 GLY A N 1
ATOM 572 C CA . GLY A 1 73 ? 23.699 9.440 -38.972 1.00 86.06 73 GLY A CA 1
ATOM 573 C C . GLY A 1 73 ? 23.858 8.455 -37.809 1.00 86.06 73 GLY A C 1
ATOM 574 O O . GLY A 1 73 ? 22.867 8.045 -37.202 1.00 86.06 73 GLY A O 1
ATOM 575 N N . SER A 1 74 ? 25.101 8.128 -37.449 1.00 87.62 74 SER A N 1
ATOM 576 C CA . SER A 1 74 ? 25.416 7.265 -36.303 1.00 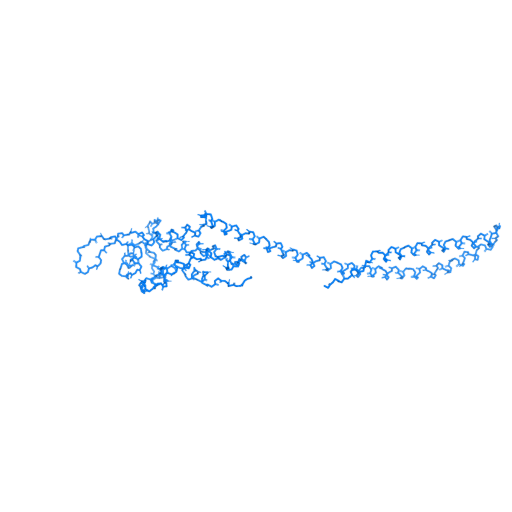87.62 74 SER A CA 1
ATOM 577 C C . SER A 1 74 ? 24.990 7.908 -34.983 1.00 87.62 74 SER A C 1
ATOM 579 O O . SER A 1 74 ? 24.332 7.259 -34.173 1.00 87.62 74 SER A O 1
ATOM 581 N N . LEU A 1 75 ? 25.284 9.198 -34.789 1.00 91.69 75 LEU A N 1
ATOM 582 C CA . LEU A 1 75 ? 24.853 9.961 -33.615 1.00 91.69 75 LEU A CA 1
ATOM 583 C C . LEU A 1 75 ? 23.326 10.035 -33.521 1.00 91.69 75 LEU A C 1
ATOM 585 O O . LEU A 1 75 ? 22.768 9.840 -32.443 1.00 91.69 75 LEU A O 1
ATOM 589 N N . ALA A 1 76 ? 22.634 10.269 -34.638 1.00 89.38 76 ALA A N 1
ATOM 590 C CA . ALA A 1 76 ? 21.174 10.283 -34.671 1.00 89.38 76 ALA A CA 1
ATOM 591 C C . ALA A 1 76 ? 20.585 8.923 -34.260 1.00 89.38 76 ALA A C 1
ATOM 593 O O . ALA A 1 76 ? 19.644 8.871 -33.467 1.00 89.38 76 ALA A O 1
ATOM 594 N N . LEU A 1 77 ? 21.166 7.816 -34.737 1.00 90.19 77 LEU A N 1
ATOM 595 C CA . LEU A 1 77 ? 20.740 6.471 -34.349 1.00 90.19 77 LEU A CA 1
ATOM 596 C C . LEU A 1 77 ? 20.988 6.200 -32.857 1.00 90.19 77 LEU A C 1
ATOM 598 O O . LEU A 1 77 ? 20.075 5.742 -32.171 1.00 90.19 77 LEU A O 1
ATOM 602 N N . GLN A 1 78 ? 22.173 6.549 -32.348 1.00 89.62 78 GLN A N 1
ATOM 603 C CA . GLN A 1 78 ? 22.524 6.407 -30.930 1.00 89.62 78 GLN A CA 1
ATOM 604 C C . GLN A 1 78 ? 21.563 7.185 -30.020 1.00 89.62 78 GLN A C 1
ATOM 606 O O . GLN A 1 78 ? 21.157 6.683 -28.974 1.00 89.62 78 GLN A O 1
ATOM 611 N N . ARG A 1 79 ? 21.141 8.394 -30.421 1.00 93.12 79 ARG A N 1
ATOM 612 C CA . ARG A 1 79 ? 20.153 9.195 -29.672 1.00 93.12 79 ARG A CA 1
ATOM 613 C C . ARG A 1 79 ? 18.798 8.494 -29.577 1.00 93.12 79 ARG A C 1
ATOM 615 O O . ARG A 1 79 ? 18.198 8.474 -28.504 1.00 93.12 79 ARG A O 1
ATOM 622 N N . VAL A 1 80 ? 18.331 7.902 -30.677 1.00 93.69 80 VAL A N 1
ATOM 623 C CA . VAL A 1 80 ? 17.069 7.143 -30.703 1.00 93.69 80 VAL A CA 1
ATOM 624 C C . VAL A 1 80 ? 17.160 5.889 -29.832 1.00 93.69 80 VAL A C 1
ATOM 626 O O . VAL A 1 80 ? 16.208 5.569 -29.123 1.00 93.69 80 VAL A O 1
ATOM 629 N N . GLU A 1 81 ? 18.289 5.179 -29.861 1.00 93.94 81 GLU A N 1
ATOM 630 C CA . GLU A 1 81 ? 18.514 4.003 -29.012 1.00 93.94 81 GLU A CA 1
ATOM 631 C C . GLU A 1 81 ? 18.536 4.374 -27.526 1.00 93.94 81 GLU A C 1
ATOM 633 O O . GLU A 1 81 ? 17.847 3.731 -26.736 1.00 93.94 81 GLU A O 1
ATOM 638 N N . LEU A 1 82 ? 19.223 5.459 -27.155 1.00 95.19 82 LEU A N 1
ATOM 639 C CA . LEU A 1 82 ? 19.254 5.943 -25.775 1.00 95.19 82 LEU A CA 1
ATOM 640 C C . LEU A 1 82 ? 17.853 6.291 -25.255 1.00 95.19 82 LEU A C 1
ATOM 642 O O . LEU A 1 82 ? 17.508 5.914 -24.140 1.00 95.19 82 LEU A O 1
ATOM 646 N N . SER A 1 83 ? 17.028 6.958 -26.068 1.00 94.38 83 SER A N 1
ATOM 647 C CA . SER A 1 83 ? 15.646 7.285 -25.688 1.00 94.38 83 SER A CA 1
ATOM 648 C C . SER A 1 83 ? 14.827 6.035 -25.357 1.00 94.38 83 SER A C 1
ATOM 650 O O . SER A 1 83 ? 14.068 6.045 -24.394 1.00 94.38 83 SER A O 1
ATOM 652 N N . LYS A 1 84 ? 14.999 4.952 -26.126 1.00 95.00 84 LYS A N 1
ATOM 653 C CA . LYS A 1 84 ? 14.304 3.680 -25.878 1.00 95.00 84 LYS A CA 1
ATOM 654 C C . LYS A 1 84 ? 14.794 2.995 -24.610 1.00 95.00 84 LYS A C 1
ATOM 656 O O . LYS A 1 84 ? 13.989 2.456 -23.864 1.00 95.00 84 LYS A O 1
ATOM 661 N N . VAL A 1 85 ? 16.101 3.042 -24.348 1.00 95.50 85 VAL A N 1
ATOM 662 C CA . VAL A 1 85 ? 16.679 2.493 -23.113 1.00 95.50 85 VAL A CA 1
ATOM 663 C C . VAL A 1 85 ? 16.138 3.226 -21.884 1.00 95.50 85 VAL A C 1
ATOM 665 O O . VAL A 1 85 ? 15.812 2.580 -20.892 1.00 95.50 85 VAL A O 1
ATOM 668 N N . VAL A 1 86 ? 16.001 4.555 -21.944 1.00 96.19 86 VAL A N 1
ATOM 669 C CA . VAL A 1 86 ? 15.397 5.332 -20.848 1.00 96.19 86 VAL A CA 1
ATOM 670 C C . VAL A 1 86 ? 13.939 4.918 -20.628 1.00 96.19 86 VAL A C 1
ATOM 672 O O . VAL A 1 86 ? 13.559 4.652 -19.491 1.00 96.19 86 VAL A O 1
ATOM 675 N N . GLU A 1 87 ? 13.148 4.788 -21.694 1.00 96.50 87 GLU A N 1
ATOM 676 C CA . GLU A 1 87 ? 11.749 4.347 -21.611 1.00 96.50 87 GLU A CA 1
ATOM 677 C C . GLU A 1 87 ? 11.610 2.936 -21.004 1.00 96.50 87 GLU A C 1
ATOM 679 O O . GLU A 1 87 ? 10.810 2.721 -20.088 1.00 96.50 87 GLU A O 1
ATOM 684 N N . GLU A 1 88 ? 12.426 1.975 -21.455 1.00 96.25 88 GLU A N 1
ATOM 685 C CA . GLU A 1 88 ? 12.448 0.614 -20.902 1.00 96.25 88 GLU A CA 1
ATOM 686 C C . GLU A 1 88 ? 12.882 0.598 -19.428 1.00 96.25 88 GLU A C 1
ATOM 688 O O . GLU A 1 88 ? 12.319 -0.150 -18.621 1.00 96.25 88 GLU A O 1
ATOM 693 N N . LEU A 1 89 ? 13.841 1.446 -19.041 1.00 97.00 89 LEU A N 1
ATOM 694 C CA . LEU A 1 89 ? 14.287 1.572 -17.654 1.00 97.00 89 LEU A CA 1
ATOM 695 C C . LEU A 1 89 ? 13.192 2.164 -16.759 1.00 97.00 89 LEU A C 1
ATOM 697 O O . LEU A 1 89 ? 12.996 1.695 -15.637 1.00 97.00 89 LEU A O 1
ATOM 701 N N . GLU A 1 90 ? 12.454 3.165 -17.242 1.00 97.00 90 GLU A N 1
ATOM 702 C CA . GLU A 1 90 ? 11.310 3.729 -16.522 1.00 97.00 90 GLU A CA 1
ATOM 703 C C . GLU A 1 90 ? 10.191 2.705 -16.339 1.00 97.00 90 GLU A C 1
ATOM 705 O O . GLU A 1 90 ? 9.647 2.581 -15.239 1.00 97.00 90 GLU A O 1
ATOM 710 N N . LEU A 1 91 ? 9.870 1.933 -17.382 1.00 96.56 91 LEU A N 1
ATOM 711 C CA . LEU A 1 91 ? 8.900 0.844 -17.285 1.00 96.56 91 LEU A CA 1
ATOM 712 C C . LEU A 1 91 ? 9.363 -0.220 -16.283 1.00 96.56 91 LEU A C 1
ATOM 714 O O . LEU A 1 91 ? 8.586 -0.630 -15.421 1.00 96.56 91 LEU A O 1
ATOM 718 N N . THR A 1 92 ? 10.637 -0.611 -16.345 1.00 96.62 92 THR A N 1
ATOM 719 C CA . THR A 1 92 ? 11.241 -1.572 -15.411 1.00 96.62 92 THR A CA 1
ATOM 720 C C . THR A 1 92 ? 11.175 -1.059 -13.976 1.00 96.62 92 THR A C 1
ATOM 722 O O . THR A 1 92 ? 10.792 -1.804 -13.077 1.00 96.62 92 THR A O 1
ATOM 725 N N . ARG A 1 93 ? 11.473 0.229 -13.750 1.00 96.88 93 ARG A N 1
ATOM 726 C CA . ARG A 1 93 ? 11.343 0.866 -12.433 1.00 96.88 93 ARG A CA 1
ATOM 727 C C . ARG A 1 93 ? 9.901 0.811 -11.936 1.00 96.88 93 ARG A C 1
ATOM 729 O O . ARG A 1 93 ? 9.692 0.445 -10.785 1.00 96.88 93 ARG A O 1
ATOM 736 N N . ARG A 1 94 ? 8.915 1.139 -12.781 1.00 95.19 94 ARG A N 1
ATOM 737 C CA . ARG A 1 94 ? 7.492 1.069 -12.407 1.00 95.19 94 ARG A CA 1
ATOM 738 C C . ARG A 1 94 ? 7.087 -0.348 -12.007 1.00 95.19 94 ARG A C 1
ATOM 740 O O . ARG A 1 94 ? 6.572 -0.531 -10.912 1.00 95.19 94 ARG A O 1
ATOM 747 N N . VAL A 1 95 ? 7.394 -1.346 -12.837 1.00 95.25 95 VAL A N 1
ATOM 748 C CA . VAL A 1 95 ? 7.089 -2.759 -12.545 1.00 95.25 95 VAL A CA 1
ATOM 749 C C . VAL A 1 95 ? 7.789 -3.229 -11.270 1.00 95.25 95 VAL A C 1
ATOM 751 O O . VAL A 1 95 ? 7.186 -3.934 -10.461 1.00 95.25 95 VAL A O 1
ATOM 754 N N . HIS A 1 96 ? 9.041 -2.820 -11.055 1.00 95.56 96 HIS A N 1
ATOM 755 C CA . HIS A 1 96 ? 9.778 -3.152 -9.842 1.00 95.56 96 HIS A CA 1
ATOM 756 C C . HIS A 1 96 ? 9.118 -2.556 -8.594 1.00 95.56 96 HIS A C 1
ATOM 758 O O . HIS A 1 96 ? 8.894 -3.288 -7.635 1.00 95.56 96 HIS A O 1
ATOM 764 N N . LEU A 1 97 ? 8.738 -1.274 -8.622 1.00 94.31 97 LEU A N 1
ATOM 765 C CA . LEU A 1 97 ? 8.023 -0.629 -7.516 1.00 94.31 97 LEU A CA 1
ATOM 766 C C . LEU A 1 97 ? 6.677 -1.310 -7.240 1.00 94.31 97 LEU A C 1
ATOM 768 O O . LEU A 1 97 ? 6.395 -1.645 -6.094 1.00 94.31 97 LEU A O 1
ATOM 772 N N . SER A 1 98 ? 5.890 -1.610 -8.278 1.00 92.88 98 SER A N 1
ATOM 773 C CA . SER A 1 98 ? 4.644 -2.374 -8.127 1.00 92.88 98 SER A CA 1
ATOM 774 C C . SER A 1 98 ? 4.885 -3.759 -7.520 1.00 92.88 98 SER A C 1
ATOM 776 O O . SER A 1 98 ? 4.106 -4.206 -6.687 1.00 92.88 98 SER A O 1
ATOM 778 N N . SER A 1 99 ? 5.985 -4.425 -7.884 1.00 94.25 99 SER A N 1
ATOM 779 C CA . SER A 1 99 ? 6.359 -5.735 -7.331 1.00 94.25 99 SER A CA 1
ATOM 780 C C . SER A 1 99 ? 6.809 -5.653 -5.869 1.00 94.25 99 SER A C 1
ATOM 782 O O . SER A 1 99 ? 6.564 -6.579 -5.101 1.00 94.25 99 SER A O 1
ATOM 784 N N . VAL A 1 100 ? 7.478 -4.566 -5.474 1.00 95.94 100 VAL A N 1
ATOM 785 C CA . VAL A 1 100 ? 7.857 -4.313 -4.076 1.00 95.94 100 VAL A CA 1
ATOM 786 C C . VAL A 1 100 ? 6.613 -4.032 -3.237 1.00 95.94 100 VAL A C 1
ATOM 788 O O . VAL A 1 100 ? 6.434 -4.668 -2.202 1.00 95.94 100 VAL A O 1
ATOM 791 N N . ASN A 1 101 ? 5.726 -3.154 -3.713 1.00 95.19 101 ASN A N 1
ATOM 792 C CA . ASN A 1 101 ? 4.473 -2.844 -3.027 1.00 95.19 101 ASN A CA 1
ATOM 793 C C . ASN A 1 101 ? 3.593 -4.090 -2.864 1.00 95.19 101 ASN A C 1
ATOM 795 O O . ASN A 1 101 ? 3.081 -4.321 -1.773 1.00 95.19 101 ASN A O 1
ATOM 799 N N . MET A 1 102 ? 3.489 -4.911 -3.920 1.00 95.06 102 MET A N 1
ATOM 800 C CA . MET A 1 102 ? 2.809 -6.212 -3.913 1.00 95.06 102 MET A CA 1
ATOM 801 C C . MET A 1 102 ? 3.290 -7.095 -2.763 1.00 95.06 102 MET A C 1
ATOM 803 O O . MET A 1 102 ? 2.500 -7.494 -1.916 1.00 95.06 102 MET A O 1
ATOM 807 N N . LYS A 1 103 ? 4.604 -7.327 -2.683 1.00 96.12 103 LYS A N 1
ATOM 808 C CA . LYS A 1 103 ? 5.196 -8.150 -1.621 1.00 96.12 103 LYS A CA 1
ATOM 809 C C . LYS A 1 103 ? 4.938 -7.589 -0.227 1.00 96.12 103 LYS A C 1
ATOM 811 O O . LYS A 1 103 ? 4.754 -8.355 0.712 1.00 96.12 103 LYS A O 1
ATOM 816 N N . HIS A 1 104 ? 4.964 -6.265 -0.085 1.00 95.56 104 HIS A N 1
ATOM 817 C CA . HIS A 1 104 ? 4.779 -5.627 1.214 1.00 95.56 104 HIS A CA 1
ATOM 818 C C . HIS A 1 104 ? 3.347 -5.795 1.724 1.00 95.56 104 HIS A C 1
ATOM 820 O O . HIS A 1 104 ? 3.160 -6.201 2.868 1.00 95.56 104 HIS A O 1
ATOM 826 N N . TRP A 1 105 ? 2.330 -5.570 0.885 1.00 95.56 105 TRP A N 1
ATOM 827 C CA . TRP A 1 105 ? 0.954 -5.811 1.323 1.00 95.56 105 TRP A CA 1
ATOM 828 C C . TRP A 1 105 ? 0.632 -7.301 1.457 1.00 95.56 105 TRP A C 1
ATOM 830 O O . TRP A 1 105 ? -0.126 -7.661 2.352 1.00 95.56 105 TRP A O 1
ATOM 840 N N . GLU A 1 106 ? 1.221 -8.180 0.636 1.00 95.69 106 GLU A N 1
ATOM 841 C CA . GLU A 1 106 ? 1.077 -9.635 0.804 1.00 95.69 106 GLU A CA 1
ATOM 842 C C . GLU A 1 106 ? 1.580 -10.082 2.178 1.00 95.69 106 GLU A C 1
ATOM 844 O O . GLU A 1 106 ? 0.915 -10.872 2.841 1.00 95.69 106 GLU A O 1
ATOM 849 N N . HIS A 1 107 ? 2.703 -9.524 2.638 1.00 95.25 107 HIS A N 1
ATOM 850 C CA . HIS A 1 107 ? 3.225 -9.804 3.970 1.00 95.25 107 HIS A CA 1
ATOM 851 C C . HIS A 1 107 ? 2.271 -9.349 5.086 1.00 95.25 107 HIS A C 1
ATOM 853 O O . HIS A 1 107 ? 2.046 -10.107 6.024 1.00 95.25 107 HIS A O 1
ATOM 859 N N . ILE A 1 108 ? 1.668 -8.158 4.966 1.00 94.94 108 ILE A N 1
ATOM 860 C CA . ILE A 1 108 ? 0.671 -7.655 5.932 1.00 94.94 108 ILE A CA 1
ATOM 861 C C . ILE A 1 108 ? -0.554 -8.582 5.995 1.00 94.94 108 ILE A C 1
ATOM 863 O O . ILE A 1 108 ? -1.069 -8.877 7.070 1.00 94.94 108 ILE A O 1
ATOM 867 N N . LEU A 1 109 ? -1.031 -9.071 4.848 1.00 95.44 109 LEU A N 1
ATOM 868 C CA . LEU A 1 109 ? -2.149 -10.017 4.831 1.00 95.44 109 LEU A CA 1
ATOM 869 C C . LEU A 1 109 ? -1.754 -11.382 5.406 1.00 95.44 109 LEU A C 1
ATOM 871 O O . LEU A 1 109 ? -2.551 -12.012 6.091 1.00 95.44 109 LEU A O 1
ATOM 875 N N . GLU A 1 110 ? -0.521 -11.831 5.172 1.00 95.25 110 GLU A N 1
ATOM 876 C CA . GLU A 1 110 ? -0.022 -13.090 5.721 1.00 95.25 110 GLU A CA 1
ATOM 877 C C . GLU A 1 110 ? 0.085 -13.049 7.254 1.00 95.25 110 GLU A C 1
ATOM 879 O O . GLU A 1 110 ? -0.296 -14.016 7.917 1.00 95.25 110 GLU A O 1
ATOM 884 N N . THR A 1 111 ? 0.578 -11.951 7.839 1.00 93.75 111 THR A N 1
ATOM 885 C CA . THR A 1 111 ? 0.613 -11.792 9.305 1.00 93.75 111 THR A CA 1
ATOM 886 C C . THR A 1 111 ? -0.796 -11.724 9.887 1.00 93.75 111 THR A C 1
ATOM 888 O O . THR A 1 111 ? -1.051 -12.303 10.945 1.00 93.75 111 THR A O 1
ATOM 891 N N . PHE A 1 112 ? -1.736 -11.099 9.172 1.00 95.12 112 PHE A N 1
ATOM 892 C CA . PHE A 1 112 ? -3.152 -11.116 9.528 1.00 95.12 112 PHE A CA 1
ATOM 893 C C . PHE A 1 112 ? -3.736 -12.530 9.539 1.00 95.12 112 PHE A C 1
ATOM 895 O O . PHE A 1 112 ? -4.285 -12.952 10.556 1.00 95.12 112 PHE A O 1
ATOM 902 N N . ASP A 1 113 ? -3.558 -13.294 8.462 1.00 93.00 113 ASP A N 1
ATOM 903 C CA . ASP A 1 113 ? -4.092 -14.657 8.353 1.00 93.00 113 ASP A CA 1
ATOM 904 C C . ASP A 1 113 ? -3.470 -15.618 9.386 1.00 93.00 113 ASP A C 1
ATOM 906 O O . ASP A 1 113 ? -4.115 -16.577 9.815 1.00 93.00 113 ASP A O 1
ATOM 910 N N . LYS A 1 114 ? -2.234 -15.353 9.834 1.00 94.00 114 LYS A N 1
ATOM 911 C CA . LYS A 1 114 ? -1.571 -16.100 10.919 1.00 94.00 114 LYS A CA 1
ATOM 912 C C . LYS A 1 114 ? -2.045 -15.719 12.323 1.00 94.00 114 LYS A C 1
ATOM 914 O O . LYS A 1 114 ? -1.683 -16.402 13.278 1.00 94.00 114 LYS A O 1
ATOM 919 N N . GLY A 1 115 ? -2.847 -14.666 12.469 1.00 90.31 115 GLY A N 1
ATOM 920 C CA . GLY A 1 115 ? -3.281 -14.173 13.776 1.00 90.31 115 GLY A CA 1
ATOM 921 C C . GLY A 1 115 ? -2.253 -13.291 14.491 1.00 90.31 115 GLY A C 1
ATOM 922 O O . GLY A 1 115 ? -2.402 -13.035 15.681 1.00 90.31 115 GLY A O 1
ATOM 923 N N . GLU A 1 116 ? -1.217 -12.835 13.785 1.00 89.44 116 GLU A N 1
ATOM 924 C CA . GLU A 1 116 ? -0.100 -12.046 14.327 1.00 89.44 116 GLU A CA 1
ATOM 925 C C . GLU A 1 116 ? -0.211 -10.545 13.989 1.00 89.44 116 GLU A C 1
ATOM 927 O O . GLU A 1 116 ? 0.681 -9.774 14.326 1.00 89.44 116 GLU A O 1
ATOM 932 N N . SER A 1 117 ? -1.279 -10.119 13.304 1.00 90.25 117 SER A N 1
ATOM 933 C CA . SER A 1 117 ? -1.493 -8.715 12.918 1.00 90.25 117 SER A CA 1
ATOM 934 C C . SER A 1 117 ? -1.923 -7.837 14.095 1.00 90.25 117 SER A C 1
ATOM 936 O O . SER A 1 117 ? -2.778 -8.222 14.907 1.00 90.25 117 SER A O 1
ATOM 938 N N . ASP A 1 118 ? -1.411 -6.602 14.112 1.00 88.62 118 ASP A N 1
ATOM 939 C CA . ASP A 1 118 ? -1.787 -5.590 15.097 1.00 88.62 118 ASP A CA 1
ATOM 940 C C . ASP A 1 118 ? -3.266 -5.201 14.969 1.00 88.62 118 ASP A C 1
ATOM 942 O O . ASP A 1 118 ? -3.870 -4.792 15.962 1.00 88.62 118 ASP A O 1
ATOM 946 N N . VAL A 1 119 ? -3.893 -5.373 13.796 1.00 91.12 119 VAL A N 1
ATOM 947 C CA . VAL A 1 119 ? -5.337 -5.145 13.614 1.00 91.12 119 VAL A CA 1
ATOM 948 C C . VAL A 1 119 ? -6.162 -6.101 14.469 1.00 91.12 119 VAL A C 1
ATOM 950 O O . VAL A 1 119 ? -7.099 -5.668 15.139 1.00 91.12 119 VAL A O 1
ATOM 953 N N . LEU A 1 120 ? -5.808 -7.388 14.511 1.00 91.81 120 LEU A N 1
ATOM 954 C CA . LEU A 1 120 ? -6.538 -8.363 15.328 1.00 91.81 120 LEU A CA 1
ATOM 955 C C . LEU A 1 120 ? -6.370 -8.066 16.818 1.00 91.81 120 LEU A C 1
ATOM 957 O O . LEU A 1 120 ? -7.352 -8.043 17.564 1.00 91.81 120 LEU A O 1
ATOM 961 N N . VAL A 1 121 ? -5.136 -7.779 17.236 1.00 89.81 121 VAL A N 1
ATOM 962 C CA . VAL A 1 121 ? -4.818 -7.433 18.626 1.00 89.81 121 VAL A CA 1
AT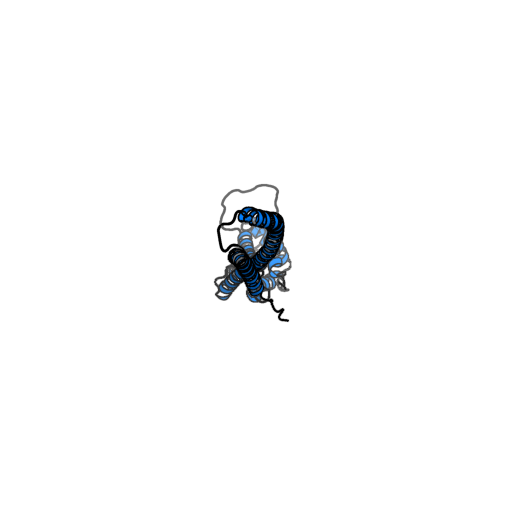OM 963 C C . VAL A 1 121 ? -5.541 -6.154 19.046 1.00 89.81 121 VAL A C 1
ATOM 965 O O . VAL A 1 121 ? -6.181 -6.133 20.099 1.00 89.81 121 VAL A O 1
ATOM 968 N N . SER A 1 122 ? -5.495 -5.110 18.217 1.00 92.69 122 SER A N 1
ATOM 969 C CA . SER A 1 122 ? -6.109 -3.811 18.514 1.00 92.69 122 SER A CA 1
ATOM 970 C C . SER A 1 122 ? -7.631 -3.888 18.515 1.00 92.69 122 SER A C 1
ATOM 972 O O . SER A 1 122 ? -8.273 -3.289 19.374 1.00 92.69 122 SER A O 1
ATOM 974 N N . SER A 1 123 ? -8.223 -4.663 17.601 1.00 94.31 123 SER A N 1
ATOM 975 C CA . SER A 1 123 ? -9.668 -4.912 17.571 1.00 94.31 123 SER A CA 1
ATOM 976 C C . SER A 1 123 ? -10.137 -5.594 18.854 1.00 94.31 123 SER A C 1
ATOM 978 O O . SER A 1 123 ? -11.069 -5.121 19.502 1.00 94.31 123 SER A O 1
ATOM 980 N N . ASN A 1 124 ? -9.468 -6.675 19.262 1.00 92.38 124 ASN A N 1
ATOM 981 C CA . ASN A 1 124 ? -9.827 -7.388 20.488 1.00 92.38 124 ASN A CA 1
ATOM 982 C C . ASN A 1 124 ? -9.604 -6.516 21.726 1.00 92.38 124 ASN A C 1
ATOM 984 O O . ASN A 1 124 ? -10.493 -6.402 22.560 1.00 92.38 124 ASN A O 1
ATOM 988 N N . THR A 1 125 ? -8.477 -5.804 21.790 1.00 91.06 125 THR A N 1
ATOM 989 C CA . THR A 1 125 ? -8.179 -4.885 22.897 1.00 91.06 125 THR A CA 1
ATOM 990 C C . THR A 1 125 ? -9.212 -3.760 22.988 1.00 91.06 125 THR A C 1
ATOM 992 O O . THR A 1 125 ? -9.611 -3.376 24.085 1.00 91.06 125 THR A O 1
ATOM 995 N N . PHE A 1 126 ? -9.676 -3.230 21.855 1.00 93.19 126 PHE A N 1
ATOM 996 C CA . PHE A 1 126 ? -10.739 -2.228 21.822 1.00 93.19 126 PHE A CA 1
ATOM 997 C C . PHE A 1 126 ? -12.046 -2.777 22.413 1.00 93.19 126 PHE A C 1
ATOM 999 O O . PHE A 1 126 ? -12.637 -2.125 23.277 1.00 93.19 126 PHE A O 1
ATOM 1006 N N . LYS A 1 127 ? -12.457 -3.990 22.014 1.00 92.94 127 LYS A N 1
ATOM 1007 C CA . LYS A 1 127 ? -13.632 -4.679 22.580 1.00 92.94 127 LYS A CA 1
ATOM 1008 C C . LYS A 1 127 ? -13.473 -4.912 24.085 1.00 92.94 127 LYS A C 1
ATOM 1010 O O . LYS A 1 127 ? -14.342 -4.518 24.857 1.00 92.94 127 LYS A O 1
ATOM 1015 N N . ASP A 1 128 ? -12.320 -5.422 24.512 1.00 90.56 128 ASP A N 1
ATOM 1016 C CA . ASP A 1 128 ? -12.012 -5.672 25.924 1.00 90.56 128 ASP A CA 1
ATOM 1017 C C . ASP A 1 128 ? -12.071 -4.391 26.770 1.00 90.56 128 ASP A C 1
ATOM 1019 O O . ASP A 1 128 ? -12.503 -4.414 27.924 1.00 90.56 128 ASP A O 1
ATOM 1023 N N . ILE A 1 129 ? -11.651 -3.247 26.212 1.00 88.00 129 ILE A N 1
ATOM 1024 C CA . ILE A 1 129 ? -11.774 -1.954 26.893 1.00 88.00 129 ILE A CA 1
ATOM 1025 C C . ILE A 1 129 ? -13.244 -1.549 27.019 1.00 88.00 129 ILE A C 1
ATOM 1027 O O . ILE A 1 129 ? -13.637 -1.103 28.098 1.00 88.00 129 ILE A O 1
ATOM 1031 N N . LEU A 1 130 ? -14.057 -1.712 25.970 1.00 89.75 130 LEU A N 1
ATOM 1032 C CA . LEU A 1 130 ? -15.491 -1.401 26.027 1.00 89.75 130 LEU A CA 1
ATOM 1033 C C . LEU A 1 130 ? -16.240 -2.264 27.054 1.00 89.75 130 LEU A C 1
ATOM 1035 O O . LEU A 1 130 ? -17.126 -1.761 27.751 1.00 89.75 130 LEU A O 1
ATOM 1039 N N . ASP A 1 131 ? -15.838 -3.524 27.206 1.00 89.06 131 ASP A N 1
ATOM 1040 C CA . ASP A 1 131 ? -16.438 -4.460 28.163 1.00 89.06 131 ASP A CA 1
ATOM 1041 C C . ASP A 1 131 ? -15.858 -4.335 29.582 1.00 89.06 131 ASP A C 1
ATOM 1043 O O . ASP A 1 131 ? -16.420 -4.864 30.550 1.00 89.06 131 ASP A O 1
ATOM 1047 N N . SER A 1 132 ? -14.746 -3.607 29.739 1.00 86.38 132 SER A N 1
ATOM 1048 C CA . SER A 1 132 ? -14.107 -3.404 31.038 1.00 86.38 132 SER A CA 1
ATOM 1049 C C . SER A 1 132 ? -15.031 -2.665 32.008 1.00 86.38 132 SER A C 1
ATOM 1051 O O . SER A 1 132 ? -15.725 -1.716 31.641 1.00 86.38 132 SER A O 1
ATOM 1053 N N . LYS A 1 133 ? -15.054 -3.120 33.267 1.00 84.00 133 LYS A N 1
ATOM 1054 C CA . LYS A 1 133 ? -15.959 -2.604 34.302 1.00 84.00 133 LYS A CA 1
ATOM 1055 C C . LYS A 1 133 ? -15.280 -1.589 35.208 1.00 84.00 133 LYS A C 1
ATOM 1057 O O . LYS A 1 133 ? -14.168 -1.820 35.683 1.00 84.00 133 LYS A O 1
ATOM 1062 N N . ILE A 1 134 ? -15.995 -0.511 35.507 1.00 79.00 134 ILE A N 1
ATOM 1063 C CA . ILE A 1 134 ? -15.537 0.617 36.319 1.00 79.00 134 ILE A CA 1
ATOM 1064 C C . ILE A 1 134 ? -16.542 0.862 37.432 1.00 79.00 134 ILE A C 1
ATOM 1066 O O . ILE A 1 134 ? -17.753 0.772 37.235 1.00 79.00 134 ILE A O 1
ATOM 1070 N N . SER A 1 135 ? -16.022 1.161 38.617 1.00 76.56 135 SER A N 1
ATOM 1071 C CA . SER A 1 135 ? -16.836 1.481 39.781 1.00 76.56 135 SER A CA 1
ATOM 1072 C C . SER A 1 135 ? -17.221 2.959 39.756 1.00 76.56 135 SER A C 1
ATOM 1074 O O . SER A 1 135 ? -16.340 3.816 39.849 1.00 76.56 135 SER A O 1
ATOM 1076 N N . LEU A 1 136 ? -18.520 3.240 39.647 1.00 72.56 136 LEU A N 1
ATOM 1077 C CA . LEU A 1 136 ? -19.098 4.584 39.732 1.00 72.56 136 LEU A CA 1
ATOM 1078 C C . LEU A 1 136 ? -20.170 4.622 40.825 1.00 72.56 136 LEU A C 1
ATOM 1080 O O . LEU A 1 136 ? -20.761 3.593 41.168 1.00 72.56 136 LEU A O 1
ATOM 1084 N N . GLU A 1 137 ? -20.408 5.801 41.390 1.00 67.25 137 GLU A N 1
ATOM 1085 C CA . GLU A 1 137 ? -21.512 6.005 42.328 1.00 67.25 137 GLU A CA 1
ATOM 1086 C C . GLU A 1 137 ? -22.849 5.979 41.574 1.00 67.25 137 GLU A C 1
ATOM 1088 O O . GLU A 1 137 ? -22.980 6.548 40.490 1.00 67.25 137 GLU A O 1
ATOM 1093 N N . ASP A 1 138 ? -23.834 5.255 42.111 1.00 61.97 138 ASP A N 1
ATOM 1094 C CA . ASP A 1 138 ? -25.166 5.170 41.514 1.00 61.97 138 ASP A CA 1
ATOM 1095 C C . ASP A 1 138 ? -25.892 6.522 41.618 1.00 61.97 138 ASP A C 1
ATOM 1097 O O . ASP A 1 138 ? -26.301 6.936 42.702 1.00 61.97 138 ASP A O 1
ATOM 1101 N N . VAL A 1 139 ? -26.081 7.197 40.480 1.00 58.09 139 VAL A N 1
ATOM 1102 C CA . VAL A 1 139 ? -26.734 8.520 40.377 1.00 58.09 139 VAL A CA 1
ATOM 1103 C C . VAL A 1 139 ? -28.275 8.420 40.477 1.00 58.09 139 VAL A C 1
ATOM 1105 O O . VAL A 1 139 ? -29.002 9.406 40.347 1.00 58.09 139 VAL A O 1
ATOM 1108 N N . GLY A 1 140 ? -28.824 7.228 40.746 1.00 56.47 140 GLY A N 1
ATOM 1109 C CA . GLY A 1 140 ? -30.259 7.016 40.932 1.00 56.47 140 GLY A CA 1
ATOM 1110 C C . GLY A 1 140 ? -30.864 7.874 42.054 1.00 56.47 140 GLY A C 1
ATOM 1111 O O . GLY A 1 140 ? -30.407 7.852 43.194 1.00 56.47 140 GLY A O 1
ATOM 1112 N N . LYS A 1 141 ? -31.971 8.572 41.752 1.00 50.06 141 LYS A N 1
ATOM 1113 C CA . LYS A 1 141 ? -32.665 9.560 42.615 1.00 50.06 141 LYS A CA 1
ATOM 1114 C C . LYS A 1 141 ? -33.075 9.098 44.032 1.00 50.06 141 LYS A C 1
ATOM 1116 O O . LYS A 1 141 ? -33.592 9.924 44.773 1.00 50.06 141 LYS A O 1
ATOM 1121 N N . ASN A 1 142 ? -32.875 7.834 44.414 1.00 50.75 142 ASN A N 1
ATOM 1122 C CA . ASN A 1 142 ? -33.242 7.274 45.724 1.00 50.75 142 ASN A CA 1
ATOM 1123 C C . ASN A 1 142 ? -32.213 6.284 46.317 1.00 50.75 142 ASN A C 1
ATOM 1125 O O . ASN A 1 142 ? -32.525 5.604 47.295 1.00 50.75 142 ASN A O 1
ATOM 1129 N N . SER A 1 143 ? -31.003 6.180 45.768 1.00 47.78 143 SER A N 1
ATOM 1130 C CA . SER A 1 143 ? -29.990 5.246 46.271 1.00 47.78 143 SER A CA 1
ATOM 1131 C C . SER A 1 143 ? -29.080 5.941 47.291 1.00 47.78 143 SER A C 1
ATOM 1133 O O . SER A 1 143 ? -28.591 7.044 47.053 1.00 47.78 143 SER A O 1
ATOM 1135 N N . GLN A 1 144 ? -28.810 5.297 48.435 1.00 49.47 144 GLN A N 1
ATOM 1136 C CA . GLN A 1 144 ? -27.586 5.589 49.201 1.00 49.47 144 GLN A CA 1
ATOM 1137 C C . GLN A 1 144 ? -26.390 5.518 48.237 1.00 49.47 144 GLN A C 1
ATOM 1139 O O . GLN A 1 144 ? -26.491 4.780 47.264 1.00 49.47 144 GLN A O 1
ATOM 1144 N N . HIS A 1 145 ? -25.305 6.268 48.479 1.00 57.34 145 HIS A N 1
ATOM 1145 C CA . HIS A 1 145 ? -24.109 6.360 47.617 1.00 57.34 145 HIS A CA 1
ATOM 1146 C C . HIS A 1 145 ? -23.414 4.989 47.451 1.00 57.34 145 HIS A C 1
ATOM 1148 O O . HIS A 1 145 ? -22.353 4.720 48.014 1.00 57.34 145 HIS A O 1
ATOM 1154 N N . GLU A 1 146 ? -24.059 4.073 46.741 1.00 64.06 146 GLU A N 1
ATOM 1155 C CA . GLU A 1 146 ? -23.645 2.702 46.537 1.00 64.06 146 GLU A CA 1
ATOM 1156 C C . GLU A 1 146 ? -22.869 2.659 45.230 1.00 64.06 146 GLU A C 1
ATOM 1158 O O . GLU A 1 146 ? -23.344 3.077 44.171 1.00 64.06 146 GLU A O 1
ATOM 1163 N N . LYS A 1 147 ? -21.635 2.175 45.318 1.00 73.25 147 LYS A N 1
ATOM 1164 C CA . LYS A 1 147 ? -20.769 2.031 44.157 1.00 73.25 147 LYS A CA 1
ATOM 1165 C C . LYS A 1 147 ? -21.190 0.806 43.358 1.00 73.25 147 LYS A C 1
ATOM 1167 O O . LYS A 1 147 ? -21.077 -0.318 43.844 1.00 73.25 147 LYS A O 1
ATOM 1172 N N . LYS A 1 148 ? -21.627 1.023 42.119 1.00 81.94 148 LYS A N 1
ATOM 1173 C CA . LYS A 1 148 ? -21.966 -0.034 41.159 1.00 81.94 148 LYS A CA 1
ATOM 1174 C C . LYS A 1 148 ? -20.893 -0.137 40.081 1.00 81.94 148 LYS A C 1
ATOM 1176 O O . LYS A 1 148 ? -20.152 0.807 39.820 1.00 81.94 148 LYS A O 1
ATOM 1181 N N . MET A 1 149 ? -20.773 -1.327 39.501 1.00 81.12 149 MET A N 1
ATOM 1182 C CA . MET A 1 149 ? -19.828 -1.608 38.422 1.00 81.12 149 MET A CA 1
ATOM 1183 C C . MET A 1 149 ? -20.553 -1.485 37.086 1.00 81.12 149 MET A C 1
ATOM 1185 O O . MET A 1 149 ? -21.463 -2.272 36.834 1.00 81.12 149 MET A O 1
ATOM 1189 N N . PHE A 1 150 ? -20.121 -0.548 36.246 1.00 84.44 150 PHE A N 1
ATOM 1190 C CA . PHE A 1 150 ? -20.654 -0.322 34.901 1.00 84.44 150 PHE A CA 1
ATOM 1191 C C . PHE A 1 150 ? -19.573 -0.593 33.859 1.00 84.44 150 PHE A C 1
ATOM 1193 O O . PHE A 1 150 ? -18.403 -0.278 34.097 1.00 84.44 150 PHE A O 1
ATOM 1200 N N . SER A 1 151 ? -19.929 -1.187 32.722 1.00 88.69 151 SER A N 1
ATOM 1201 C CA . SER A 1 151 ? -18.989 -1.313 31.605 1.00 88.69 151 SER A CA 1
ATOM 1202 C C . SER A 1 151 ? -18.732 0.044 30.950 1.00 88.69 151 SER A C 1
ATOM 1204 O O . SER A 1 151 ? -19.570 0.948 31.007 1.00 88.69 151 SER A O 1
ATOM 1206 N N . VAL A 1 152 ? -17.589 0.198 30.282 1.00 86.31 152 VAL A N 1
ATOM 1207 C CA . VAL A 1 152 ? -17.322 1.399 29.474 1.00 86.31 152 VAL A CA 1
ATOM 1208 C C . VAL A 1 152 ? -18.419 1.589 28.423 1.00 86.31 152 VAL A C 1
ATOM 1210 O O . VAL A 1 152 ? -18.857 2.716 28.208 1.00 86.31 152 VAL A O 1
ATOM 1213 N N . TYR A 1 153 ? -18.936 0.506 27.837 1.00 88.19 153 TYR A N 1
ATOM 1214 C CA . TYR A 1 153 ? -20.082 0.570 26.934 1.00 88.19 153 TYR A CA 1
ATOM 1215 C C . TYR A 1 153 ? -21.319 1.215 27.584 1.00 88.19 153 TYR A C 1
ATOM 1217 O O . TYR A 1 153 ? -21.892 2.156 27.031 1.00 88.19 153 TYR A O 1
ATOM 1225 N N . GLU A 1 154 ? -21.709 0.755 28.777 1.00 87.31 154 GLU A N 1
ATOM 1226 C CA . GLU A 1 154 ? -22.857 1.295 29.523 1.00 87.31 154 GLU A CA 1
ATOM 1227 C C . GLU A 1 154 ? -22.662 2.771 29.882 1.00 87.31 154 GLU A C 1
ATOM 1229 O O . GLU A 1 154 ? -23.605 3.562 29.812 1.00 87.31 154 GLU A O 1
ATOM 1234 N N . ILE A 1 155 ? -21.427 3.152 30.211 1.00 86.62 155 ILE A N 1
ATOM 1235 C CA . ILE A 1 155 ? -21.059 4.531 30.535 1.00 86.62 155 ILE A CA 1
ATOM 1236 C C . ILE A 1 155 ? -21.193 5.423 29.299 1.00 86.62 155 ILE A C 1
ATOM 1238 O O . ILE A 1 155 ? -21.839 6.462 29.364 1.00 86.62 155 ILE A O 1
ATOM 1242 N N . PHE A 1 156 ? -20.666 5.009 28.144 1.00 87.00 156 PHE A N 1
ATOM 1243 C CA . PHE A 1 156 ? -20.838 5.761 26.896 1.00 87.00 156 PHE A CA 1
ATOM 1244 C C . PHE A 1 156 ? -22.305 5.820 26.443 1.00 87.00 156 PHE A C 1
ATOM 1246 O O . PHE A 1 156 ? -22.698 6.772 25.770 1.00 87.00 156 PHE A O 1
ATOM 1253 N N . ALA A 1 157 ? -23.133 4.844 26.819 1.00 88.88 157 ALA A N 1
ATOM 1254 C CA . ALA A 1 157 ? -24.555 4.821 26.494 1.00 88.88 157 ALA A CA 1
ATOM 1255 C C . ALA A 1 157 ? -25.423 5.724 27.393 1.00 88.88 157 ALA A C 1
ATOM 1257 O O . ALA A 1 157 ? -26.593 5.944 27.066 1.00 88.88 157 ALA A O 1
ATOM 1258 N N . ASN A 1 158 ? -24.888 6.275 28.488 1.00 88.12 158 ASN A N 1
ATOM 1259 C CA . ASN A 1 158 ? -25.648 7.067 29.455 1.00 88.12 158 ASN A CA 1
ATOM 1260 C C . ASN A 1 158 ? -24.923 8.377 29.814 1.00 88.12 158 ASN A C 1
ATOM 1262 O O . ASN A 1 158 ? -23.839 8.361 30.387 1.00 88.12 158 ASN A O 1
ATOM 1266 N N . GLU A 1 159 ? -25.549 9.525 29.531 1.00 84.44 159 GLU A N 1
ATOM 1267 C CA . GLU A 1 159 ? -24.948 10.841 29.795 1.00 84.44 159 GLU A CA 1
ATOM 1268 C C . GLU A 1 159 ? -24.623 11.099 31.271 1.00 84.44 159 GLU A C 1
ATOM 1270 O O . GLU A 1 159 ? -23.617 11.742 31.560 1.00 84.44 159 GLU A O 1
ATOM 1275 N N . GLU A 1 160 ? -25.453 10.636 32.208 1.00 82.94 160 GLU A N 1
ATOM 1276 C CA . GLU A 1 160 ? -25.217 10.856 33.640 1.00 82.94 160 GLU A CA 1
ATOM 1277 C C . GLU A 1 160 ? -24.015 10.040 34.115 1.00 82.94 160 GLU A C 1
ATOM 1279 O O . GLU A 1 160 ? -23.125 10.583 34.770 1.00 82.94 160 GLU A O 1
ATOM 1284 N N . LEU A 1 161 ? -23.941 8.769 33.700 1.00 82.44 161 LEU A N 1
ATOM 1285 C CA . LEU A 1 161 ? -22.787 7.919 33.990 1.00 82.44 161 LEU A CA 1
ATOM 1286 C C . LEU A 1 161 ? -21.521 8.480 33.354 1.00 82.44 161 LEU A C 1
ATOM 1288 O O . LEU A 1 161 ? -20.503 8.513 34.031 1.00 82.44 161 LEU A O 1
ATOM 1292 N N . LEU A 1 162 ? -21.579 8.958 32.105 1.00 81.75 162 LEU A N 1
ATOM 1293 C CA . LEU A 1 162 ? -20.434 9.555 31.414 1.00 81.75 162 LEU A CA 1
ATOM 1294 C C . LEU A 1 162 ? -19.940 10.835 32.105 1.00 81.75 162 LEU A C 1
ATOM 1296 O O . LEU A 1 162 ? -18.734 11.043 32.224 1.00 81.75 162 LEU A O 1
ATOM 1300 N N . ARG A 1 163 ? -20.849 11.688 32.590 1.00 79.56 163 ARG A N 1
ATOM 1301 C CA . ARG A 1 163 ? -20.490 12.897 33.352 1.00 79.56 163 ARG A CA 1
ATOM 1302 C C . ARG A 1 163 ? -19.834 12.559 34.688 1.00 79.56 163 ARG A C 1
ATOM 1304 O O . ARG A 1 163 ? -18.850 13.201 35.042 1.00 79.56 163 ARG A O 1
ATOM 1311 N N . GLU A 1 164 ? -20.337 11.550 35.392 1.00 77.19 164 GLU A N 1
ATOM 1312 C CA . GLU A 1 164 ? -19.747 11.075 36.651 1.00 77.19 164 GLU A CA 1
ATOM 1313 C C . GLU A 1 164 ? -18.397 10.374 36.431 1.00 77.19 164 GLU A C 1
ATOM 1315 O O . GLU A 1 164 ? -17.443 10.488 37.197 1.00 77.19 164 GLU A O 1
ATOM 1320 N N . ALA A 1 165 ? -18.275 9.673 35.316 1.00 76.88 165 ALA A N 1
ATOM 1321 C CA . ALA A 1 165 ? -17.025 9.137 34.816 1.00 76.88 165 ALA A CA 1
ATOM 1322 C C . ALA A 1 165 ? -15.975 10.249 34.596 1.00 76.88 165 ALA A C 1
ATOM 1324 O O . ALA A 1 165 ? -14.837 10.149 35.071 1.00 76.88 165 ALA A O 1
ATOM 1325 N N . LEU A 1 166 ? -16.371 11.331 33.916 1.00 72.94 166 LEU A N 1
ATOM 1326 C CA . LEU A 1 166 ? -15.537 12.507 33.654 1.00 72.94 166 LEU A CA 1
ATOM 1327 C C . LEU A 1 166 ? -15.144 13.241 34.947 1.00 72.94 166 LEU A C 1
ATOM 1329 O O . LEU A 1 166 ? -13.979 13.609 35.099 1.00 72.94 166 LEU A O 1
ATOM 1333 N N . SER A 1 167 ? -16.077 13.421 35.889 1.00 72.38 167 SER A N 1
ATOM 1334 C CA . SER A 1 167 ? -15.818 14.095 37.173 1.00 72.38 167 SER A CA 1
ATOM 1335 C C . SER A 1 167 ? -14.793 13.340 38.029 1.00 72.38 167 SER A C 1
ATOM 1337 O O . SER A 1 167 ? -13.947 13.960 38.673 1.00 72.38 167 SER A O 1
ATOM 1339 N N . ASN A 1 168 ? -14.804 12.005 37.967 1.00 70.31 168 ASN A N 1
ATOM 1340 C CA . ASN A 1 168 ? -13.870 11.134 38.680 1.00 70.31 168 ASN A CA 1
ATOM 1341 C C . ASN A 1 168 ? -12.491 10.986 37.996 1.00 70.31 168 ASN A C 1
ATOM 1343 O O . ASN A 1 168 ? -11.634 10.253 38.492 1.00 70.31 168 ASN A O 1
ATOM 1347 N N . GLY A 1 169 ? -12.244 11.686 36.880 1.00 64.88 169 GLY A N 1
ATOM 1348 C CA . GLY A 1 169 ? -10.923 11.767 36.239 1.00 64.88 169 GLY A CA 1
ATOM 1349 C C . GLY A 1 169 ? -10.509 10.531 35.436 1.00 64.88 169 GLY A C 1
ATOM 1350 O O . GLY A 1 169 ? -9.334 10.359 35.112 1.00 64.88 169 GLY A O 1
ATOM 1351 N N . TYR A 1 170 ? -11.462 9.665 35.108 1.00 62.69 170 TYR A N 1
ATOM 1352 C CA . TYR A 1 170 ? -11.235 8.478 34.284 1.00 62.69 170 TYR A CA 1
ATOM 1353 C C . TYR A 1 170 ? -11.293 8.784 32.756 1.00 62.69 170 TYR A C 1
ATOM 1355 O O . TYR A 1 170 ? -10.926 7.927 31.950 1.00 62.69 170 TYR A O 1
ATOM 1363 N N . TRP A 1 171 ? -11.739 9.989 32.353 1.00 62.41 171 TRP A N 1
ATOM 1364 C CA . TRP A 1 171 ? -11.851 10.455 30.956 1.00 62.41 171 TRP A CA 1
ATOM 1365 C C . TRP A 1 171 ? -11.304 11.885 30.804 1.00 62.41 171 TRP A C 1
ATOM 1367 O O . TRP A 1 171 ? -11.541 12.740 31.659 1.00 62.41 171 TRP A O 1
ATOM 1377 N N . THR A 1 172 ? -10.648 12.184 29.679 1.00 50.69 172 THR A N 1
ATOM 1378 C CA . THR A 1 172 ? -10.335 13.564 29.265 1.00 50.69 172 THR A CA 1
ATOM 1379 C C . THR A 1 172 ? -11.493 14.178 28.456 1.00 50.69 172 THR A C 1
ATOM 1381 O O . THR A 1 172 ? -11.879 13.687 27.396 1.00 50.69 172 THR A O 1
ATOM 1384 N N . ALA A 1 173 ? -12.097 15.267 28.948 1.00 45.66 173 ALA A N 1
ATOM 1385 C CA . ALA A 1 173 ? -13.116 16.005 28.197 1.00 45.66 173 ALA A CA 1
ATOM 1386 C C . ALA A 1 173 ? -12.472 16.738 27.006 1.00 45.66 173 ALA A C 1
ATOM 1388 O O . ALA A 1 173 ? -11.517 17.494 27.182 1.00 45.66 173 ALA A O 1
ATOM 1389 N N . ARG A 1 174 ? -13.016 16.576 25.792 1.00 45.19 174 ARG A N 1
ATOM 1390 C CA . ARG A 1 174 ? -12.474 17.213 24.575 1.00 45.19 174 ARG A CA 1
ATOM 1391 C C . ARG A 1 174 ? -12.801 18.712 24.443 1.00 45.19 174 ARG A C 1
ATOM 1393 O O . ARG A 1 174 ? -12.399 19.333 23.466 1.00 45.19 174 ARG A O 1
ATOM 1400 N N . ALA A 1 175 ? -13.482 19.331 25.404 1.00 35.44 175 ALA A N 1
ATOM 1401 C CA . ALA A 1 175 ? -13.751 20.766 25.354 1.00 35.44 175 ALA A CA 1
ATOM 1402 C C . ALA A 1 175 ? -14.030 21.362 26.742 1.00 35.44 175 ALA A C 1
ATOM 1404 O O . ALA A 1 175 ? -15.177 21.602 27.097 1.00 35.44 175 ALA A O 1
ATOM 1405 N N . ASP A 1 176 ? -12.971 21.685 27.484 1.00 31.08 176 ASP A N 1
ATOM 1406 C CA . ASP A 1 176 ? -12.913 23.011 28.101 1.00 31.08 176 ASP A CA 1
ATOM 1407 C C . ASP A 1 176 ? -11.542 23.632 27.809 1.00 31.08 176 ASP A C 1
ATOM 1409 O O . ASP A 1 176 ? -10.499 23.222 28.315 1.00 31.08 176 ASP A O 1
ATOM 1413 N N . VAL A 1 177 ? -11.568 24.600 26.895 1.00 42.50 177 VAL A N 1
ATOM 1414 C CA . VAL A 1 177 ? -10.454 25.477 26.514 1.00 42.50 177 VAL A CA 1
ATOM 1415 C C . VAL A 1 177 ? -10.372 26.670 27.482 1.00 42.50 177 VAL A C 1
ATOM 1417 O O . VAL A 1 177 ? -9.638 27.626 27.248 1.00 42.50 177 VAL A O 1
ATOM 1420 N N . SER A 1 178 ? -11.062 26.635 28.620 1.00 33.28 178 SER A N 1
ATOM 1421 C CA . SER A 1 178 ? -10.921 27.643 29.659 1.00 33.28 178 SER A CA 1
ATOM 1422 C C . SER A 1 178 ? -10.644 27.015 31.021 1.00 33.28 178 SER A C 1
ATOM 1424 O O . SER A 1 178 ? -11.432 26.279 31.587 1.00 33.28 178 SER A O 1
ATOM 1426 N N . GLN A 1 179 ? -9.485 27.396 31.552 1.00 29.06 179 GLN A N 1
ATOM 1427 C CA . GLN A 1 179 ? -9.008 27.159 32.912 1.00 29.06 179 GLN A CA 1
ATOM 1428 C C . GLN A 1 179 ? -8.372 25.792 33.172 1.00 29.06 179 GLN A C 1
ATOM 1430 O O . GLN A 1 179 ? -8.976 24.816 33.599 1.00 29.06 179 GLN A O 1
ATOM 1435 N N . ALA A 1 180 ? -7.050 25.827 33.014 1.00 38.03 180 ALA A N 1
ATOM 1436 C CA . ALA A 1 180 ? -6.096 25.033 33.760 1.00 38.03 180 ALA A CA 1
ATOM 1437 C C . ALA A 1 180 ? -6.545 24.799 35.208 1.00 38.03 180 ALA A C 1
ATOM 1439 O O . ALA A 1 180 ? -6.372 25.672 36.053 1.00 38.03 180 ALA A O 1
ATOM 1440 N N . TYR A 1 181 ? -7.021 23.597 35.511 1.00 34.88 181 TYR A N 1
ATOM 1441 C CA . TYR A 1 181 ? -7.034 23.107 36.877 1.00 34.88 181 TYR A CA 1
ATOM 1442 C C . TYR A 1 181 ? -6.589 21.648 36.930 1.00 34.88 181 TYR A C 1
ATOM 1444 O O . TYR A 1 181 ? -7.162 20.757 36.316 1.00 34.88 181 TYR A O 1
ATOM 1452 N N . ILE A 1 182 ? -5.551 21.467 37.749 1.00 37.22 182 ILE A N 1
ATOM 1453 C CA . ILE A 1 182 ? -5.048 20.222 38.329 1.00 37.22 182 ILE A CA 1
ATOM 1454 C C . ILE A 1 182 ? -4.036 19.464 37.453 1.00 37.22 182 ILE A C 1
ATOM 1456 O O . ILE A 1 182 ? -4.221 18.351 36.973 1.00 37.22 182 ILE A O 1
ATOM 1460 N N . GLN A 1 183 ? -2.833 20.049 37.411 1.00 40.66 183 GLN A N 1
ATOM 1461 C CA . GLN A 1 183 ? -1.637 19.268 37.730 1.00 40.66 183 GLN A CA 1
ATOM 1462 C C . GLN A 1 183 ? -1.913 18.483 39.022 1.00 40.66 183 GLN A C 1
ATOM 1464 O O . GLN A 1 183 ? -2.231 19.112 40.027 1.00 40.66 183 GLN A O 1
ATOM 1469 N N . HIS A 1 184 ? -1.832 17.152 38.989 1.00 33.28 184 HIS A N 1
ATOM 1470 C CA . HIS A 1 184 ? -1.106 16.278 39.928 1.00 33.28 184 HIS A CA 1
ATOM 1471 C C . HIS A 1 184 ? -1.555 14.818 39.736 1.00 33.28 184 HIS A C 1
ATOM 1473 O O . HIS A 1 184 ? -2.730 14.500 39.852 1.00 33.28 184 HIS A O 1
ATOM 1479 N N . ARG A 1 185 ? -0.558 13.942 39.522 1.00 32.03 185 ARG A N 1
ATOM 1480 C CA . ARG A 1 185 ? -0.623 12.503 39.184 1.00 32.03 185 ARG A CA 1
ATOM 1481 C C . ARG A 1 185 ? -1.138 12.224 37.771 1.00 32.03 185 ARG A C 1
ATOM 1483 O O . ARG A 1 185 ? -2.323 12.311 37.513 1.00 32.03 185 ARG A O 1
ATOM 1490 N N . ARG A 1 186 ? -0.230 11.832 36.870 1.00 42.78 186 ARG A N 1
ATOM 1491 C CA . ARG A 1 186 ? -0.587 11.108 35.643 1.00 42.78 186 ARG A CA 1
ATOM 1492 C C . ARG A 1 186 ? -0.613 9.619 35.973 1.00 42.78 186 ARG A C 1
ATOM 1494 O O . ARG A 1 186 ? 0.462 9.072 36.227 1.00 42.78 186 ARG A O 1
ATOM 1501 N N . PRO A 1 187 ? -1.765 8.946 35.975 1.00 40.03 187 PRO A N 1
ATOM 1502 C CA . PRO A 1 187 ? -1.796 7.508 35.885 1.00 40.03 187 PRO A CA 1
ATOM 1503 C C . PRO A 1 187 ? -2.067 7.116 34.427 1.00 40.03 187 PRO A C 1
ATOM 1505 O O . PRO A 1 187 ? -2.517 7.903 33.598 1.00 40.03 187 PRO A O 1
ATOM 1508 N N . PHE A 1 188 ? -1.765 5.871 34.111 1.00 39.66 188 PHE A N 1
ATOM 1509 C CA . PHE A 1 188 ? -2.070 5.173 32.864 1.00 39.66 188 PHE A CA 1
ATOM 1510 C C . PHE A 1 188 ? -3.607 4.990 32.635 1.00 39.66 188 PHE A C 1
ATOM 1512 O O . PHE A 1 188 ? -4.050 3.924 32.220 1.00 39.66 188 PHE A O 1
ATOM 1519 N N . THR A 1 189 ? -4.443 5.990 32.955 1.00 50.00 189 THR A N 1
ATOM 1520 C CA . THR A 1 189 ? -5.892 5.855 33.246 1.00 50.00 189 THR A CA 1
ATOM 1521 C C . THR A 1 189 ? -6.859 6.503 32.253 1.00 50.00 189 THR A C 1
ATOM 1523 O O . THR A 1 189 ? -8.057 6.442 32.502 1.00 50.00 189 THR A O 1
ATOM 1526 N N . ASP A 1 190 ? -6.406 7.089 31.142 1.00 73.38 190 ASP A N 1
ATOM 1527 C CA . ASP A 1 190 ? -7.330 7.706 30.177 1.00 73.38 190 ASP A CA 1
ATOM 1528 C C . ASP A 1 190 ? -7.903 6.661 29.206 1.00 73.38 190 ASP A C 1
ATOM 1530 O O . ASP A 1 190 ? -7.223 6.186 28.289 1.00 73.38 190 ASP A O 1
ATOM 1534 N N . ILE A 1 191 ? -9.149 6.251 29.442 1.00 77.75 191 ILE A N 1
ATOM 1535 C CA . ILE A 1 191 ? -9.833 5.216 28.653 1.00 77.75 191 ILE A CA 1
ATOM 1536 C C . ILE A 1 191 ? -10.040 5.676 27.211 1.00 77.75 191 ILE A C 1
ATOM 1538 O O . ILE A 1 191 ? -9.856 4.878 26.292 1.00 77.75 191 ILE A O 1
ATOM 1542 N N . THR A 1 192 ? -10.351 6.958 27.000 1.00 77.56 192 THR A N 1
ATOM 1543 C CA . THR A 1 192 ? -10.501 7.539 25.658 1.00 77.56 192 THR A CA 1
ATOM 1544 C C . THR A 1 192 ? -9.189 7.462 24.892 1.00 77.56 192 THR A C 1
ATOM 1546 O O . THR A 1 192 ? -9.179 6.961 23.774 1.00 77.56 192 THR A O 1
ATOM 1549 N N . GLY A 1 193 ? -8.068 7.829 25.520 1.00 81.31 193 GLY A N 1
ATOM 1550 C CA . GLY A 1 193 ? -6.740 7.714 24.918 1.00 81.31 193 GLY A CA 1
ATOM 1551 C C . GLY A 1 193 ? -6.371 6.277 24.533 1.00 81.31 193 GLY A C 1
ATOM 1552 O O . GLY A 1 193 ? -5.757 6.055 23.490 1.00 81.31 193 GLY A O 1
ATOM 1553 N N . ARG A 1 194 ? -6.777 5.280 25.332 1.00 86.00 194 ARG A N 1
ATOM 1554 C CA . ARG A 1 194 ? -6.569 3.858 25.002 1.00 86.00 194 ARG A CA 1
ATOM 1555 C C . ARG A 1 194 ? -7.455 3.398 23.844 1.00 86.00 194 ARG A C 1
ATOM 1557 O O . ARG A 1 194 ? -6.968 2.678 22.974 1.00 86.00 194 ARG A O 1
ATOM 1564 N N . LEU A 1 195 ? -8.726 3.796 23.821 1.00 90.12 195 LEU A N 1
ATOM 1565 C CA . LEU A 1 195 ? -9.639 3.498 22.714 1.00 90.12 195 LEU A CA 1
ATOM 1566 C C . LEU A 1 195 ? -9.148 4.153 21.412 1.00 90.12 195 LEU A C 1
ATOM 1568 O O . LEU A 1 195 ? -9.032 3.466 20.400 1.00 90.12 195 LEU A O 1
ATOM 1572 N N . ASP A 1 196 ? -8.760 5.432 21.459 1.00 89.44 196 ASP A N 1
ATOM 1573 C CA . ASP A 1 196 ? -8.207 6.170 20.315 1.00 89.44 196 ASP A CA 1
ATOM 1574 C C . ASP A 1 196 ? -6.909 5.546 19.802 1.00 89.44 196 ASP A C 1
ATOM 1576 O O . ASP A 1 196 ? -6.737 5.394 18.596 1.00 89.44 196 ASP A O 1
ATOM 1580 N N . ALA A 1 197 ? -6.006 5.120 20.691 1.00 88.81 197 ALA A N 1
ATOM 1581 C CA . ALA A 1 197 ? -4.781 4.440 20.277 1.00 88.81 197 ALA A CA 1
ATOM 1582 C C . ALA A 1 197 ? -5.077 3.158 19.479 1.00 88.81 197 ALA A C 1
ATOM 1584 O O . ALA A 1 197 ? -4.445 2.923 18.451 1.00 88.81 197 ALA A O 1
ATOM 1585 N N . ASN A 1 198 ? -6.062 2.362 19.907 1.00 92.38 198 ASN A N 1
ATOM 1586 C CA . ASN A 1 198 ? -6.455 1.151 19.183 1.00 92.38 198 ASN A CA 1
ATOM 1587 C C . ASN A 1 198 ? -7.131 1.479 17.844 1.00 92.38 198 ASN A C 1
ATOM 1589 O O . ASN A 1 198 ? -6.785 0.873 16.834 1.00 92.38 198 ASN A O 1
ATOM 1593 N N . LEU A 1 199 ? -8.027 2.473 17.796 1.00 94.25 199 LEU A N 1
ATOM 1594 C CA . LEU A 1 199 ? -8.630 2.935 16.537 1.00 94.25 199 LEU A CA 1
ATOM 1595 C C . LEU A 1 199 ? -7.574 3.445 15.553 1.00 94.25 199 LEU A C 1
ATOM 1597 O O . LEU A 1 199 ? -7.641 3.157 14.357 1.00 94.25 199 LEU A O 1
ATOM 1601 N N . LYS A 1 200 ? -6.558 4.150 16.051 1.00 93.31 200 LYS A N 1
ATOM 1602 C CA . LYS A 1 200 ? -5.441 4.629 15.243 1.00 93.31 200 LYS A CA 1
ATOM 1603 C C . LYS A 1 200 ? -4.615 3.491 14.657 1.00 93.31 200 LYS A C 1
ATOM 1605 O O . LYS A 1 200 ? -4.293 3.540 13.473 1.00 93.31 200 LYS A O 1
ATOM 1610 N N . LEU A 1 201 ? -4.291 2.474 15.456 1.00 92.50 201 LEU A N 1
ATOM 1611 C CA . LEU A 1 201 ? -3.570 1.286 14.986 1.00 92.50 201 LEU A CA 1
ATOM 1612 C C . LEU A 1 201 ? -4.388 0.524 13.935 1.00 92.50 201 LEU A C 1
ATOM 1614 O O . LEU A 1 201 ? -3.873 0.233 12.856 1.00 92.50 201 LEU A O 1
ATOM 1618 N N . LEU A 1 202 ? -5.685 0.320 14.194 1.00 93.50 202 LEU A N 1
ATOM 1619 C CA . LEU A 1 202 ? -6.625 -0.274 13.237 1.00 93.50 202 LEU A CA 1
ATOM 1620 C C . LEU A 1 202 ? -6.679 0.499 11.917 1.00 93.50 202 LEU A C 1
ATOM 1622 O O . LEU A 1 202 ? -6.800 -0.102 10.853 1.00 93.50 202 LEU A O 1
ATOM 1626 N N . THR A 1 203 ? -6.611 1.827 11.983 1.00 94.69 203 THR A N 1
ATOM 1627 C CA . THR A 1 203 ? -6.646 2.708 10.809 1.00 94.69 203 THR A CA 1
ATOM 1628 C C . THR A 1 203 ? -5.321 2.684 10.050 1.00 94.69 203 THR A C 1
ATOM 1630 O O . THR A 1 203 ? -5.318 2.690 8.820 1.00 94.69 203 THR A O 1
ATOM 1633 N N . ALA A 1 204 ? -4.194 2.640 10.764 1.00 93.38 204 ALA A N 1
ATOM 1634 C CA . ALA A 1 204 ? -2.860 2.732 10.185 1.00 93.38 204 ALA A CA 1
ATOM 1635 C C . ALA A 1 204 ? -2.550 1.577 9.223 1.00 93.38 204 ALA A C 1
ATOM 1637 O O . ALA A 1 204 ? -2.095 1.841 8.109 1.00 93.38 204 ALA A O 1
ATOM 1638 N N . GLU A 1 205 ? -2.840 0.325 9.601 1.00 90.94 205 GLU A N 1
ATOM 1639 C CA . GLU A 1 205 ? -2.609 -0.827 8.712 1.00 90.94 205 GLU A CA 1
ATOM 1640 C C . GLU A 1 205 ? -3.493 -0.768 7.456 1.00 90.94 205 GLU A C 1
ATOM 1642 O O . GLU A 1 205 ? -3.020 -1.027 6.349 1.00 90.94 205 GLU A O 1
ATOM 1647 N N . ILE A 1 206 ? -4.760 -0.356 7.581 1.00 94.56 206 ILE A N 1
ATOM 1648 C CA . ILE A 1 206 ? -5.659 -0.230 6.422 1.00 94.56 206 ILE A CA 1
ATOM 1649 C C . ILE A 1 206 ? -5.217 0.886 5.477 1.00 94.56 206 ILE A C 1
ATOM 1651 O O . ILE A 1 206 ? -5.199 0.699 4.257 1.00 94.56 206 ILE A O 1
ATOM 1655 N N . VAL A 1 207 ? -4.825 2.038 6.026 1.00 94.50 207 VAL A N 1
ATOM 1656 C CA . VAL A 1 207 ? -4.258 3.141 5.242 1.00 94.50 207 VAL A CA 1
ATOM 1657 C C . VAL A 1 207 ? -2.979 2.690 4.542 1.00 94.50 207 VAL A C 1
ATOM 1659 O O . VAL A 1 207 ? -2.825 2.940 3.349 1.00 94.50 207 VAL A O 1
ATOM 1662 N N . GLN A 1 208 ? -2.111 1.948 5.231 1.00 94.38 208 GLN A N 1
ATOM 1663 C CA . GLN A 1 208 ? -0.903 1.391 4.635 1.00 94.38 208 GLN A CA 1
ATOM 1664 C C . GLN A 1 208 ? -1.229 0.438 3.475 1.00 94.38 208 GLN A C 1
ATOM 1666 O O . GLN A 1 208 ? -0.652 0.578 2.399 1.00 94.38 208 GLN A O 1
ATOM 1671 N N . LEU A 1 209 ? -2.182 -0.487 3.638 1.00 94.81 209 LEU A N 1
ATOM 1672 C CA . LEU A 1 209 ? -2.625 -1.380 2.559 1.00 94.81 209 LEU A CA 1
ATOM 1673 C C . LEU A 1 209 ? -3.142 -0.607 1.344 1.00 94.81 209 LEU A C 1
ATOM 1675 O O . LEU A 1 209 ? -2.818 -0.952 0.205 1.00 94.81 209 LEU A O 1
ATOM 1679 N N . ARG A 1 210 ? -3.939 0.439 1.580 1.00 94.25 210 ARG A N 1
ATOM 1680 C CA . ARG A 1 210 ? -4.452 1.312 0.520 1.00 94.25 210 ARG A CA 1
ATOM 1681 C C . ARG A 1 210 ? -3.313 2.013 -0.217 1.00 94.25 210 ARG A C 1
ATOM 1683 O O . ARG A 1 210 ? -3.282 1.996 -1.444 1.00 94.25 210 ARG A O 1
ATOM 1690 N N . ASP A 1 211 ? -2.373 2.600 0.517 1.00 94.00 211 ASP A N 1
ATOM 1691 C CA . ASP A 1 211 ? -1.266 3.375 -0.051 1.00 94.00 211 ASP A CA 1
ATOM 1692 C C . ASP A 1 211 ? -0.282 2.482 -0.840 1.00 94.00 211 ASP A C 1
ATOM 1694 O O . ASP A 1 211 ? 0.364 2.936 -1.786 1.00 94.00 211 ASP A O 1
ATOM 1698 N N . LEU A 1 212 ? -0.217 1.186 -0.514 1.00 94.50 212 LEU A N 1
ATOM 1699 C CA . LEU A 1 212 ? 0.514 0.171 -1.285 1.00 94.50 212 LEU A CA 1
ATOM 1700 C C . LEU A 1 212 ? -0.216 -0.288 -2.553 1.00 94.50 212 LEU A C 1
ATOM 1702 O O . LEU A 1 212 ? 0.368 -1.016 -3.359 1.00 94.50 212 LEU A O 1
ATOM 1706 N N . GLY A 1 213 ? -1.471 0.112 -2.745 1.00 93.31 213 GLY A N 1
ATOM 1707 C CA . GLY A 1 213 ? -2.281 -0.314 -3.879 1.00 93.31 213 GLY A CA 1
ATOM 1708 C C . GLY A 1 213 ? -2.865 -1.722 -3.723 1.00 93.31 213 GLY A C 1
ATOM 1709 O O . GLY A 1 213 ? -3.037 -2.415 -4.725 1.00 93.31 213 GLY A O 1
ATOM 1710 N N . CYS A 1 214 ? -3.125 -2.186 -2.495 1.00 94.94 214 CYS A N 1
ATOM 1711 C CA . CYS A 1 214 ? -3.762 -3.485 -2.274 1.00 94.94 214 CYS A CA 1
ATOM 1712 C C . CYS A 1 214 ? -5.224 -3.460 -2.773 1.00 94.94 214 CYS A C 1
ATOM 1714 O O . CYS A 1 214 ? -5.999 -2.586 -2.382 1.00 94.94 214 CYS A O 1
ATOM 1716 N N . PRO A 1 215 ? -5.648 -4.404 -3.630 1.00 94.06 215 PRO A N 1
ATOM 1717 C CA . PRO A 1 215 ? -7.035 -4.463 -4.080 1.00 94.06 215 PRO A CA 1
ATOM 1718 C C . PRO A 1 215 ? -8.001 -4.853 -2.952 1.00 94.06 215 PRO A C 1
ATOM 1720 O O . PRO A 1 215 ? -7.725 -5.775 -2.180 1.00 94.06 215 PRO A O 1
ATOM 1723 N N . ARG A 1 216 ? -9.206 -4.267 -2.931 1.00 94.06 216 ARG A N 1
ATOM 1724 C CA . ARG A 1 216 ? -10.231 -4.548 -1.903 1.00 94.06 216 ARG A CA 1
ATOM 1725 C C . ARG A 1 216 ? -10.543 -6.033 -1.725 1.00 94.06 216 ARG A C 1
ATOM 1727 O O . ARG A 1 216 ? -10.707 -6.503 -0.605 1.00 94.06 216 ARG A O 1
ATOM 1734 N N . HIS A 1 217 ? -10.602 -6.796 -2.817 1.00 93.12 217 HIS A N 1
ATOM 1735 C CA . HIS A 1 217 ? -10.889 -8.231 -2.749 1.00 93.12 217 HIS A CA 1
ATOM 1736 C C . HIS A 1 217 ? -9.799 -9.030 -2.011 1.00 93.12 217 HIS A C 1
ATOM 1738 O O . HIS A 1 217 ? -10.118 -10.051 -1.408 1.00 93.12 217 HIS A O 1
ATOM 1744 N N . ARG A 1 218 ? -8.539 -8.568 -2.032 1.00 94.62 218 ARG A N 1
ATOM 1745 C CA . ARG A 1 218 ? -7.427 -9.156 -1.265 1.00 94.62 218 ARG A CA 1
ATOM 1746 C C . ARG A 1 218 ? -7.472 -8.721 0.194 1.00 94.62 218 ARG A C 1
ATOM 1748 O O . ARG A 1 218 ? -7.338 -9.558 1.075 1.00 94.62 218 ARG A O 1
ATOM 1755 N N . ALA A 1 219 ? -7.759 -7.446 0.445 1.00 95.38 219 ALA A N 1
ATOM 1756 C CA . ALA A 1 219 ? -7.900 -6.896 1.792 1.00 95.38 219 ALA A CA 1
ATOM 1757 C C . ALA A 1 219 ? -9.228 -7.268 2.488 1.00 95.38 219 ALA A C 1
ATOM 1759 O O . ALA A 1 219 ? -9.490 -6.813 3.597 1.00 95.38 219 ALA A O 1
ATOM 1760 N N . LYS A 1 220 ? -10.092 -8.086 1.870 1.00 94.44 220 LYS A N 1
ATOM 1761 C CA . LYS A 1 220 ? -11.454 -8.345 2.361 1.00 94.44 220 LYS A CA 1
ATOM 1762 C C . LYS A 1 220 ? -11.487 -8.810 3.818 1.00 94.44 220 LYS A C 1
ATOM 1764 O O . LYS A 1 220 ? -12.317 -8.328 4.577 1.00 94.44 220 LYS A O 1
ATOM 1769 N N . HIS A 1 221 ? -10.619 -9.745 4.198 1.00 94.69 221 HIS A N 1
ATOM 1770 C CA . HIS A 1 221 ? -10.649 -10.332 5.540 1.00 94.69 221 HIS A CA 1
ATOM 1771 C C . HIS A 1 221 ? -10.225 -9.326 6.615 1.00 94.69 221 HIS A C 1
ATOM 1773 O O . HIS A 1 221 ? -10.904 -9.200 7.628 1.00 94.69 221 HIS A O 1
ATOM 1779 N N . ILE A 1 222 ? -9.160 -8.561 6.365 1.00 95.19 222 ILE A N 1
ATOM 1780 C CA . ILE A 1 222 ? -8.696 -7.533 7.302 1.00 95.19 222 ILE A CA 1
ATOM 1781 C C . ILE A 1 222 ? -9.678 -6.358 7.391 1.00 95.19 222 ILE A C 1
ATOM 1783 O O . ILE A 1 222 ? -9.967 -5.878 8.483 1.00 95.19 222 ILE A O 1
ATOM 1787 N N . LEU A 1 223 ? -10.292 -5.960 6.270 1.00 95.75 223 LEU A N 1
ATOM 1788 C CA . LEU A 1 223 ? -11.360 -4.956 6.258 1.00 95.75 223 LEU A CA 1
ATOM 1789 C C . LEU A 1 223 ? -12.592 -5.419 7.043 1.00 95.75 223 LEU A C 1
ATOM 1791 O O . LEU A 1 223 ? -13.244 -4.604 7.694 1.00 95.75 223 LEU A O 1
ATOM 1795 N N . GLN A 1 224 ? -12.905 -6.718 7.010 1.00 95.56 224 GLN A N 1
ATOM 1796 C CA . GLN A 1 224 ? -14.065 -7.256 7.715 1.00 95.56 224 GLN A CA 1
ATOM 1797 C C . GLN A 1 224 ? -13.981 -7.006 9.225 1.00 95.56 224 GLN A C 1
ATOM 1799 O O . GLN A 1 224 ? -15.001 -6.712 9.829 1.00 95.56 224 GLN A O 1
ATOM 1804 N N . VAL A 1 225 ? -12.783 -7.004 9.820 1.00 95.44 225 VAL A N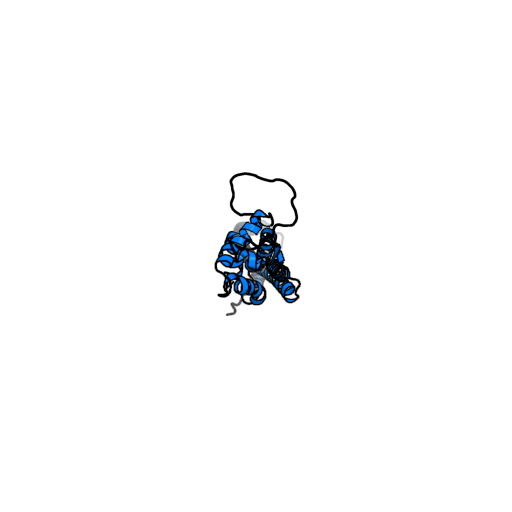 1
ATOM 1805 C CA . VAL A 1 225 ? -12.601 -6.748 11.260 1.00 95.44 225 VAL A CA 1
ATOM 1806 C C . VAL A 1 225 ? -13.136 -5.376 11.674 1.00 95.44 225 VAL A C 1
ATOM 1808 O O . VAL A 1 225 ? -13.895 -5.266 12.637 1.00 95.44 225 VAL A O 1
ATOM 1811 N N . GLY A 1 226 ? -12.773 -4.321 10.941 1.00 94.00 226 GLY A N 1
ATOM 1812 C CA . GLY A 1 226 ? -13.271 -2.979 11.243 1.00 94.00 226 GLY A CA 1
ATOM 1813 C C . GLY A 1 226 ? -14.734 -2.789 10.849 1.00 94.00 226 GLY A C 1
ATOM 1814 O O . GLY A 1 226 ? -15.466 -2.103 11.558 1.00 94.00 226 GLY A O 1
ATOM 1815 N N . ILE A 1 227 ? -15.188 -3.435 9.769 1.00 94.94 227 ILE A N 1
ATOM 1816 C CA . ILE A 1 227 ? -16.605 -3.423 9.376 1.00 94.94 227 ILE A CA 1
ATOM 1817 C C . ILE A 1 227 ? -17.470 -4.078 10.459 1.00 94.94 227 ILE A C 1
ATOM 1819 O O . ILE A 1 227 ? -18.496 -3.511 10.825 1.00 94.94 227 ILE A O 1
ATOM 1823 N N . ASP A 1 228 ? -17.040 -5.211 11.012 1.00 95.12 228 ASP A N 1
ATOM 1824 C CA . ASP A 1 228 ? -17.737 -5.905 12.095 1.00 95.12 228 ASP A CA 1
ATOM 1825 C C . ASP A 1 228 ? -17.777 -5.039 13.360 1.00 95.12 228 ASP A C 1
ATOM 1827 O O . ASP A 1 228 ? -18.837 -4.874 13.954 1.00 95.12 228 ASP A O 1
ATOM 1831 N N . LEU A 1 229 ? -16.668 -4.382 13.725 1.00 93.44 229 LEU A N 1
ATOM 1832 C CA . LEU A 1 229 ? -16.651 -3.417 14.834 1.00 93.44 229 LEU A CA 1
ATOM 1833 C C . LEU A 1 229 ? -17.658 -2.274 14.637 1.00 93.44 229 LEU A C 1
ATOM 1835 O O . LEU A 1 229 ? -18.384 -1.910 15.563 1.00 93.44 229 LEU A O 1
ATOM 1839 N N . LEU A 1 230 ? -17.714 -1.696 13.436 1.00 93.56 230 LEU A N 1
ATOM 1840 C CA . LEU A 1 230 ? -18.680 -0.645 13.122 1.00 93.56 230 LEU A CA 1
ATOM 1841 C C . LEU A 1 230 ? -20.115 -1.169 13.165 1.00 93.56 230 LEU A C 1
ATOM 1843 O O . LEU A 1 230 ? -21.010 -0.465 13.634 1.00 93.56 230 LEU A O 1
ATOM 1847 N N . GLN A 1 231 ? -20.340 -2.394 12.701 1.00 92.94 231 GLN A N 1
ATOM 1848 C CA . GLN A 1 231 ? -21.649 -3.026 12.741 1.00 92.94 231 GLN A CA 1
ATOM 1849 C C . GLN A 1 231 ? -22.110 -3.246 14.186 1.00 92.94 231 GLN A C 1
ATOM 1851 O O . GLN A 1 231 ? -23.215 -2.826 14.538 1.00 92.94 231 GLN A O 1
ATOM 1856 N N . ASP A 1 232 ? -21.244 -3.821 15.019 1.00 89.56 232 ASP A N 1
ATOM 1857 C CA . ASP A 1 232 ? -21.522 -4.183 16.409 1.00 89.56 232 ASP A CA 1
ATOM 1858 C C . ASP A 1 232 ? -21.782 -2.948 17.285 1.00 89.56 232 ASP A C 1
ATOM 1860 O O . ASP A 1 232 ? -22.724 -2.933 18.079 1.00 89.56 232 ASP A O 1
ATOM 1864 N N . TYR A 1 233 ? -20.977 -1.890 17.120 1.00 87.06 233 TYR A N 1
ATOM 1865 C CA . TYR A 1 233 ? -20.939 -0.770 18.068 1.00 87.06 233 TYR A CA 1
ATOM 1866 C C . TYR A 1 233 ? -21.438 0.566 17.510 1.00 87.06 233 TYR A C 1
ATOM 1868 O O . TYR A 1 233 ? -21.580 1.521 18.267 1.00 87.06 233 TYR A O 1
ATOM 1876 N N . PHE A 1 234 ? -21.731 0.687 16.215 1.00 88.88 234 PHE A N 1
ATOM 1877 C CA . PHE A 1 234 ? -22.149 1.975 15.646 1.00 88.88 234 PHE A CA 1
ATOM 1878 C C . PHE A 1 234 ? -23.399 1.881 14.772 1.00 88.88 234 PHE A C 1
ATOM 1880 O O . PHE A 1 234 ? -24.333 2.672 14.935 1.00 88.88 234 PHE A O 1
ATOM 1887 N N . PHE A 1 235 ? -23.469 0.907 13.868 1.00 87.25 235 PHE A N 1
ATOM 1888 C CA . PHE A 1 235 ? -24.570 0.809 12.911 1.00 87.25 235 PHE A CA 1
ATOM 1889 C C . PHE A 1 235 ? -25.754 -0.023 13.399 1.00 87.25 235 PHE A C 1
ATOM 1891 O O . PHE A 1 235 ? -26.871 0.264 12.975 1.00 87.25 235 PHE A O 1
ATOM 1898 N N . SER A 1 236 ? -25.563 -0.966 14.328 1.00 89.19 236 SER A N 1
ATOM 1899 C CA . SER A 1 236 ? -26.672 -1.758 14.870 1.00 89.19 236 SER A CA 1
ATOM 1900 C C . SER A 1 236 ? -27.797 -0.884 15.453 1.00 89.19 236 SER A C 1
ATOM 1902 O O . SER A 1 236 ? -27.561 0.131 16.122 1.00 89.19 236 SER A O 1
ATOM 1904 N N . GLU A 1 237 ? -29.045 -1.290 15.206 1.00 84.88 237 GLU A N 1
ATOM 1905 C CA . GLU A 1 237 ? -30.248 -0.669 15.777 1.00 84.88 237 GLU A CA 1
ATOM 1906 C C . GLU A 1 237 ? -30.332 -0.859 17.297 1.00 84.88 237 GLU A C 1
ATOM 1908 O O . GLU A 1 237 ? -30.955 -0.056 17.987 1.00 84.88 237 GLU A O 1
ATOM 1913 N N . SER A 1 238 ? -29.665 -1.888 17.834 1.00 85.31 238 SER A N 1
ATOM 1914 C CA . SER A 1 238 ? -29.611 -2.152 19.276 1.00 85.31 238 SER A CA 1
ATOM 1915 C C . SER A 1 238 ? -28.719 -1.171 20.040 1.00 85.31 238 SER A C 1
ATOM 1917 O O . SER A 1 238 ? -28.772 -1.131 21.269 1.00 85.31 238 SER A O 1
ATOM 1919 N N . VAL A 1 239 ? -27.880 -0.403 19.338 1.00 87.19 239 VAL A N 1
ATOM 1920 C CA . VAL A 1 239 ? -26.942 0.536 19.956 1.00 87.19 239 VAL A CA 1
ATOM 1921 C C . VAL A 1 239 ? -27.656 1.864 20.246 1.00 87.19 239 VAL A C 1
ATOM 1923 O O . VAL A 1 239 ? -28.176 2.487 19.314 1.00 87.19 239 VAL A O 1
ATOM 1926 N N . PRO A 1 240 ? -27.659 2.349 21.503 1.00 90.56 240 PRO A N 1
ATOM 1927 C CA . PRO A 1 240 ? -28.324 3.595 21.877 1.00 90.56 240 PRO A CA 1
ATOM 1928 C C . PRO A 1 240 ? -27.809 4.817 21.093 1.00 90.56 240 PRO A C 1
ATOM 1930 O O . PRO A 1 240 ? -26.600 4.946 20.889 1.00 90.56 240 PRO A O 1
ATOM 1933 N N . PRO A 1 241 ? -28.674 5.778 20.709 1.00 90.50 241 PRO A N 1
ATOM 1934 C CA . PRO A 1 241 ? -28.240 7.005 20.031 1.00 90.50 241 PRO A CA 1
ATOM 1935 C C . PRO A 1 241 ? -27.210 7.815 20.830 1.00 90.50 241 PRO A C 1
ATOM 1937 O O . PRO A 1 241 ? -26.287 8.386 20.252 1.00 90.50 241 PRO A O 1
ATOM 1940 N N . THR A 1 242 ? -27.342 7.820 22.159 1.00 87.56 242 THR A N 1
ATOM 1941 C CA . THR A 1 242 ? -26.395 8.432 23.102 1.00 87.56 242 THR A CA 1
ATOM 1942 C C . THR A 1 242 ? -24.996 7.839 22.965 1.00 87.56 242 THR A C 1
ATOM 1944 O O . THR A 1 242 ? -24.026 8.585 22.881 1.00 87.56 242 THR A O 1
ATOM 1947 N N . PHE A 1 243 ? -24.886 6.514 22.841 1.00 90.19 243 PHE A N 1
ATOM 1948 C CA . PHE A 1 243 ? -23.611 5.832 22.626 1.00 90.19 243 PHE A CA 1
ATOM 1949 C C . PHE A 1 243 ? -22.947 6.268 21.317 1.00 90.19 243 PHE A C 1
ATOM 1951 O O . PHE A 1 243 ? -21.777 6.652 21.311 1.00 90.19 243 PHE A O 1
ATOM 1958 N N . LYS A 1 244 ? -23.710 6.277 20.214 1.00 90.00 244 LYS A N 1
ATOM 1959 C CA . LYS A 1 244 ? -23.213 6.681 18.884 1.00 90.00 244 LYS A CA 1
ATOM 1960 C C . LYS A 1 244 ? -22.684 8.116 18.896 1.00 90.00 244 LYS A C 1
ATOM 1962 O O . LYS A 1 244 ? -21.615 8.389 18.344 1.00 90.00 244 LYS A O 1
ATOM 1967 N N . LEU A 1 245 ? -23.422 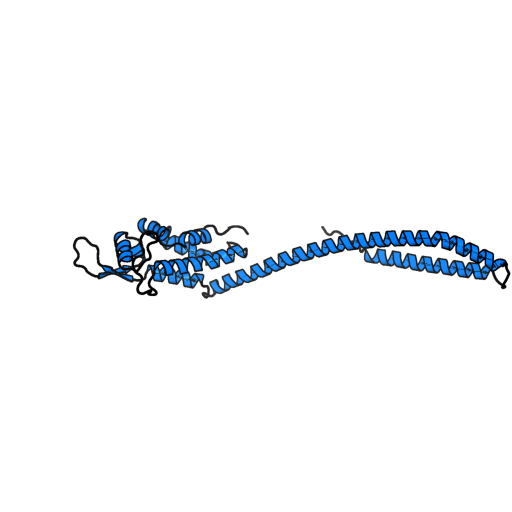9.020 19.544 1.00 88.50 245 LEU A N 1
ATOM 1968 C CA . LEU A 1 245 ? -23.026 10.416 19.709 1.00 88.50 245 LEU A CA 1
ATOM 1969 C C . LEU A 1 245 ? -21.739 10.533 20.536 1.00 88.50 245 LEU A C 1
ATOM 1971 O O . LEU A 1 245 ? -20.795 11.194 20.109 1.00 88.50 245 LEU A O 1
ATOM 1975 N N . ASN A 1 246 ? -21.684 9.853 21.682 1.00 87.31 246 ASN A N 1
ATOM 1976 C CA . ASN A 1 246 ? -20.565 9.953 22.613 1.00 87.31 246 ASN A CA 1
ATOM 1977 C C . ASN A 1 246 ? -19.274 9.361 22.038 1.00 87.31 246 ASN A C 1
ATOM 1979 O O . ASN A 1 246 ? -18.225 9.991 22.156 1.00 87.31 246 ASN A O 1
ATOM 1983 N N . ILE A 1 247 ? -19.328 8.213 21.356 1.00 87.25 247 ILE A N 1
ATOM 1984 C CA . ILE A 1 247 ? -18.148 7.671 20.663 1.00 87.25 247 ILE A CA 1
ATOM 1985 C C . ILE A 1 247 ? -17.629 8.655 19.611 1.00 87.25 247 ILE A C 1
ATOM 1987 O O . ILE A 1 247 ? -16.433 8.927 19.580 1.00 87.25 247 ILE A O 1
ATOM 1991 N N . SER A 1 248 ? -18.514 9.248 18.807 1.00 86.88 248 SER A N 1
ATOM 1992 C CA . SER A 1 248 ? -18.104 10.178 17.745 1.00 86.88 248 SER A CA 1
ATOM 1993 C C . SER A 1 248 ? -17.508 11.481 18.297 1.00 86.88 248 SER A C 1
ATOM 1995 O O . SER A 1 248 ? -16.635 12.083 17.677 1.00 86.88 248 SER A O 1
ATOM 1997 N N . LEU A 1 249 ? -17.981 11.935 19.461 1.00 85.44 249 LEU A N 1
ATOM 1998 C CA . LEU A 1 249 ? -17.546 13.192 20.073 1.00 85.44 249 LEU A CA 1
ATOM 1999 C C . LEU A 1 249 ? -16.256 13.035 20.894 1.00 85.44 249 LEU A C 1
ATOM 2001 O O . LEU A 1 249 ? -15.399 13.924 20.884 1.00 85.44 249 LEU A O 1
ATOM 2005 N N . HIS A 1 250 ? -16.114 11.909 21.597 1.00 82.56 250 HIS A N 1
ATOM 2006 C CA . HIS A 1 250 ? -15.029 11.688 22.552 1.00 82.56 250 HIS A CA 1
ATOM 2007 C C . HIS A 1 250 ? -13.846 10.892 21.994 1.00 82.56 250 HIS A C 1
ATOM 2009 O O . HIS A 1 250 ? -12.749 11.050 22.525 1.00 82.56 250 HIS A O 1
ATOM 2015 N N . LEU A 1 251 ? -14.027 10.089 20.940 1.00 87.88 251 LEU A N 1
ATOM 2016 C CA . LEU A 1 251 ? -12.930 9.373 20.285 1.00 87.88 251 LEU A CA 1
ATOM 2017 C C . LEU A 1 251 ? -12.489 10.135 19.036 1.00 87.88 251 LEU A C 1
ATOM 2019 O O . LEU A 1 251 ? -13.224 10.260 18.056 1.00 87.88 251 LEU A O 1
ATOM 2023 N N . SER A 1 252 ? -11.284 10.694 19.086 1.00 87.94 252 SER A N 1
ATOM 2024 C CA . SER A 1 252 ? -10.751 11.542 18.025 1.00 87.94 252 SER A CA 1
ATOM 2025 C C . SER A 1 252 ? -10.404 10.813 16.738 1.00 87.94 252 SER A C 1
ATOM 2027 O O . SER A 1 252 ? -10.508 11.411 15.666 1.00 87.94 252 SER A O 1
ATOM 2029 N N . GLU A 1 253 ? -10.058 9.535 16.840 1.00 91.00 253 GLU A N 1
ATOM 2030 C CA . GLU A 1 253 ? -9.631 8.706 15.711 1.00 91.00 253 GLU A CA 1
ATOM 2031 C C . GLU A 1 253 ? -10.820 7.964 15.064 1.00 91.00 253 GLU A C 1
ATOM 2033 O O . GLU A 1 253 ? -10.671 7.318 14.027 1.00 91.00 253 GLU A O 1
ATOM 2038 N N . PHE A 1 254 ? -12.029 8.077 15.631 1.00 92.81 254 PHE A N 1
ATOM 2039 C CA . PHE A 1 254 ? -13.199 7.307 15.198 1.00 92.81 254 PHE A CA 1
ATOM 2040 C C . PHE A 1 254 ? -13.671 7.629 13.776 1.00 92.81 254 PHE A C 1
ATOM 2042 O O . PHE A 1 254 ? -13.973 6.718 13.004 1.00 92.81 254 PHE A O 1
ATOM 2049 N N . GLU A 1 255 ? -13.701 8.906 13.390 1.00 92.19 255 GLU A N 1
ATOM 2050 C CA . GLU A 1 255 ? -14.072 9.275 12.016 1.00 92.19 255 GLU A CA 1
ATOM 2051 C C . GLU A 1 255 ? -13.020 8.816 10.998 1.00 92.19 255 GLU A C 1
ATOM 2053 O O . GLU A 1 255 ? -13.377 8.311 9.935 1.00 92.19 255 GLU A O 1
ATOM 2058 N N . ALA A 1 256 ? -11.728 8.908 11.333 1.00 93.44 256 ALA A N 1
ATOM 2059 C CA . ALA A 1 256 ? -10.656 8.409 10.471 1.00 93.44 256 ALA A CA 1
ATOM 2060 C C . ALA A 1 256 ? -10.753 6.887 10.278 1.00 93.44 256 ALA A C 1
ATOM 2062 O O . ALA A 1 256 ? -10.648 6.398 9.152 1.00 93.44 256 ALA A O 1
ATOM 2063 N N . PHE A 1 257 ? -11.037 6.158 11.361 1.00 95.69 257 PHE A N 1
ATOM 2064 C CA . PHE A 1 257 ? -11.300 4.723 11.339 1.00 95.69 257 PHE A CA 1
ATOM 2065 C C . PHE A 1 257 ? -12.487 4.371 10.437 1.00 95.69 257 PHE A C 1
ATOM 2067 O O . PHE A 1 257 ? -12.347 3.556 9.525 1.00 95.69 257 PHE A O 1
ATOM 2074 N N . LYS A 1 258 ? -13.640 5.029 10.616 1.00 94.69 258 LYS A N 1
ATOM 2075 C CA . LYS A 1 258 ? -14.820 4.812 9.764 1.00 94.69 258 LYS A CA 1
ATOM 2076 C C . LYS A 1 258 ? -14.504 4.986 8.284 1.00 94.69 258 LYS A C 1
ATOM 2078 O O . LYS A 1 258 ? -14.819 4.105 7.485 1.00 94.69 258 LYS A O 1
ATOM 2083 N N . VAL A 1 259 ? -13.883 6.110 7.928 1.00 93.81 259 VAL A N 1
ATOM 2084 C CA . VAL A 1 259 ? -13.549 6.434 6.536 1.00 93.81 259 VAL A CA 1
ATOM 2085 C C . VAL A 1 259 ? -12.592 5.395 5.955 1.00 93.81 259 VAL A C 1
ATOM 2087 O O . VAL A 1 259 ? -12.833 4.896 4.860 1.00 93.81 259 VAL A O 1
ATOM 2090 N N . ALA A 1 260 ? -11.548 5.003 6.690 1.00 94.12 260 ALA A N 1
ATOM 2091 C CA . ALA A 1 260 ? -10.553 4.054 6.194 1.00 94.12 260 ALA A CA 1
ATOM 2092 C C . ALA A 1 260 ? -11.146 2.684 5.824 1.00 94.12 260 ALA A C 1
ATOM 2094 O O . ALA A 1 260 ? -10.745 2.101 4.816 1.00 94.12 260 ALA A O 1
ATOM 2095 N N . TYR A 1 261 ? -12.103 2.184 6.610 1.00 93.94 261 TYR A N 1
ATOM 2096 C CA . TYR A 1 261 ? -12.723 0.877 6.375 1.00 93.94 261 TYR A CA 1
ATOM 2097 C C . TYR A 1 261 ? -13.904 0.935 5.391 1.00 93.94 261 TYR A C 1
ATOM 2099 O O . TYR A 1 261 ? -14.059 0.032 4.565 1.00 93.94 261 TYR A O 1
ATOM 2107 N N . LEU A 1 262 ? -14.736 1.982 5.445 1.00 91.38 262 LEU A N 1
ATOM 2108 C CA . LEU A 1 262 ? -15.919 2.098 4.582 1.00 91.38 262 LEU A CA 1
ATOM 2109 C C . LEU A 1 262 ? -15.565 2.570 3.170 1.00 91.38 262 LEU A C 1
ATOM 2111 O O . LEU A 1 262 ? -16.054 1.999 2.196 1.00 91.38 262 LEU A O 1
ATOM 2115 N N . GLU A 1 263 ? -14.678 3.558 3.054 1.00 91.69 263 GLU A N 1
ATOM 2116 C CA . GLU A 1 263 ? -14.299 4.187 1.782 1.00 91.69 263 GLU A CA 1
ATOM 2117 C C . GLU A 1 263 ? -13.043 3.556 1.161 1.00 91.69 263 GLU A C 1
ATOM 2119 O O . GLU A 1 263 ? -12.377 4.159 0.317 1.00 91.69 263 GLU A O 1
ATOM 2124 N N . TYR A 1 264 ? -12.700 2.326 1.558 1.00 93.00 264 TYR A N 1
ATOM 2125 C CA . TYR A 1 264 ? -11.603 1.596 0.932 1.00 93.00 264 TYR A CA 1
ATOM 2126 C C . TYR A 1 264 ? -11.891 1.387 -0.568 1.00 93.00 264 TYR A C 1
ATOM 2128 O O . TYR A 1 264 ? -12.945 0.839 -0.907 1.00 93.00 264 TYR A O 1
ATOM 2136 N N . PRO A 1 265 ? -10.988 1.787 -1.481 1.00 88.81 265 PRO A N 1
ATOM 2137 C CA . PRO A 1 265 ? -11.275 1.820 -2.912 1.00 88.81 265 PRO A CA 1
ATOM 2138 C C . PRO A 1 265 ? -11.610 0.430 -3.461 1.00 88.81 265 PRO A C 1
ATOM 2140 O O . PRO A 1 265 ? -10.849 -0.518 -3.276 1.00 88.81 265 PRO A O 1
ATOM 2143 N N . ASP A 1 266 ? -12.733 0.316 -4.177 1.00 76.56 266 ASP A N 1
ATOM 2144 C CA . ASP A 1 266 ? -13.159 -0.942 -4.811 1.00 76.56 266 ASP A CA 1
ATOM 2145 C C . ASP A 1 266 ? -12.216 -1.374 -5.947 1.00 76.56 266 ASP A C 1
ATOM 2147 O O . ASP A 1 266 ? -12.032 -2.570 -6.182 1.00 76.56 266 ASP A O 1
ATOM 2151 N N . ASN A 1 267 ? -11.584 -0.402 -6.616 1.00 60.94 267 ASN A N 1
ATOM 2152 C CA . ASN A 1 267 ? -10.777 -0.602 -7.814 1.00 60.94 267 ASN A CA 1
ATOM 2153 C C . ASN A 1 267 ? -9.432 0.132 -7.676 1.00 60.94 267 ASN A C 1
ATOM 2155 O O . ASN A 1 267 ? -9.413 1.361 -7.578 1.00 60.94 267 ASN A O 1
ATOM 2159 N N . LEU A 1 268 ? -8.331 -0.623 -7.708 1.00 54.91 268 LEU A N 1
ATOM 2160 C CA . LEU A 1 268 ? -6.952 -0.153 -7.880 1.00 54.91 268 LEU A CA 1
ATOM 2161 C C . LEU A 1 268 ? -6.305 -0.947 -9.017 1.00 54.91 268 LEU A C 1
ATOM 2163 O O . LEU A 1 268 ? -6.499 -2.187 -9.035 1.00 54.91 268 LEU A O 1
#

pLDDT: mean 80.54, std 16.93, range [29.06, 97.0]

Sequence (268 aa):
MHTSKKNKLPMFFIVLGAIVTLAGVAIFLVVLMYSLTFQELSENHERFAQFGDYFGGILNPILSFLTIVLLVGSLALQRVELSKVVEELELTRRVHLSSVNMKHWEHILETFDKGESDVLVSSNTFKDILDSKISLEDVGKNSQHEKKMFSVYEIFANEELLREALSNGYWTARADVSQAYIQHRRPFTDITGRLDANLKLLTAEIVQLRDLGCPRHRAKHILQVGIDLLQDYFFSESVPPTFKLNISLHLSEFEAFKVAYLEYPDNL

Organism: NCBI:txid1526571

Radius of gyration: 42.83 Å; chains: 1; bounding box: 96×44×116 Å

Secondary structure (DSSP, 8-state):
-------HHHHHHHHHHHHHHHHHHHHHHHHHHHHHH-SS--TTHHHHHHHHHHHHHHHHHHHHHHHHHHHHHHHHHHHHHHHHHHHHHHHHHHHHHHHHHHHHHHHHHHHHHTT--HHHHHHHHHHHHHH-EEEEE---TT--S-EEEEEHHHHHT-HHHHHHHHHTTSS--S---S---------S--HHHHHHHHHHHHHHHHHHHHHTT--TTTTHHHHHHHHHHHIIIII-TTS-HHHHHHHHHH-TTHHHHHHHHHS--S--